Protein AF-A0A8H6UTD9-F1 (afdb_monomer)

Sequence (181 aa):
MLGGLFQNGSVTRANFIDMLNIVLVIGSRQPRIKARTGQTISRTTQPLAHGDYDIYAPDGDSIKLSDEPFVLRLPPYRVRGRESDFDMGVRARDGKCVFTGLVNKLAEVDYWVGFEAAHIFPLEKESYWIEHGFSEFITNADSGNAPIQSIQNGFLLEAGSHQLFDDYAISVNPDASGFYT

Solvent-accessible surface area (backbone atoms only — not comparable to full-atom values): 11388 Å² total; per-residue (Å²): 134,95,78,87,84,90,75,89,68,78,49,19,32,35,55,53,52,52,56,46,59,67,48,40,43,43,78,96,54,78,68,48,36,30,35,76,91,70,50,74,63,62,83,38,85,52,62,50,75,91,79,60,71,51,78,39,59,53,95,94,47,58,80,40,71,52,82,75,82,74,83,82,62,71,81,79,83,73,68,84,89,68,87,47,73,38,44,55,45,19,45,73,71,52,52,24,16,73,87,80,62,52,64,49,87,43,52,91,74,74,50,52,87,63,53,38,67,40,59,74,57,58,75,95,41,49,70,59,40,60,76,69,49,54,26,63,79,41,84,90,32,99,77,51,65,36,57,74,68,34,44,86,35,36,44,26,23,37,50,69,57,41,53,35,40,61,70,65,76,44,86,83,69,88,82,61,91,71,84,81,126

Organism: NCBI:txid1194566

Structure (mmCIF, N/CA/C/O backbone):
data_AF-A0A8H6UTD9-F1
#
_entry.id   AF-A0A8H6UTD9-F1
#
loop_
_atom_site.group_PDB
_atom_site.id
_atom_site.type_symbol
_atom_site.label_atom_id
_atom_site.label_alt_id
_atom_site.label_comp_id
_atom_site.label_asym_id
_atom_site.label_entity_id
_atom_site.label_seq_id
_atom_site.pdbx_PDB_ins_code
_atom_site.Cartn_x
_atom_site.Cartn_y
_atom_site.Cartn_z
_atom_site.occupancy
_atom_site.B_iso_or_equiv
_atom_site.auth_seq_id
_atom_site.auth_comp_id
_atom_site.auth_asym_id
_atom_site.auth_atom_id
_atom_site.pdbx_PDB_model_num
ATOM 1 N N . MET A 1 1 ? -22.517 -2.062 9.832 1.00 68.50 1 MET A N 1
ATOM 2 C CA . MET A 1 1 ? -21.167 -2.653 9.706 1.00 68.50 1 MET A CA 1
ATOM 3 C C . MET A 1 1 ? -20.314 -1.656 8.938 1.00 68.50 1 MET A C 1
ATOM 5 O O . MET A 1 1 ? -20.812 -1.165 7.936 1.00 68.50 1 MET A O 1
ATOM 9 N N . LEU A 1 2 ? -19.123 -1.303 9.440 1.00 82.50 2 LEU A N 1
ATOM 10 C CA . LEU A 1 2 ? -18.236 -0.296 8.82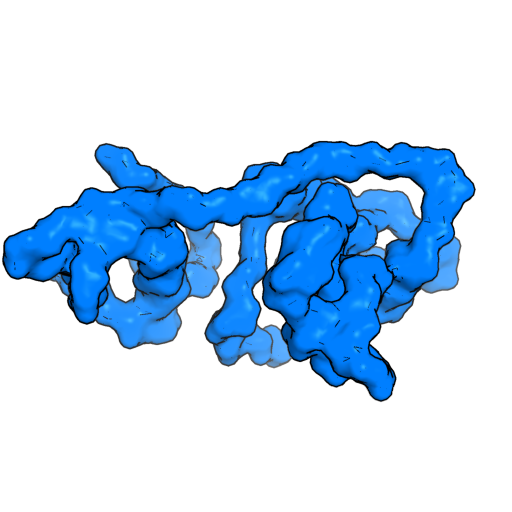6 1.00 82.50 2 LEU A CA 1
ATOM 11 C C . LEU A 1 2 ? -17.384 -0.884 7.688 1.00 82.50 2 LEU A C 1
ATOM 13 O O . LEU A 1 2 ? -17.149 -0.216 6.692 1.00 82.50 2 LEU A O 1
ATOM 17 N N . GLY A 1 3 ? -16.950 -2.138 7.829 1.00 86.56 3 GLY A N 1
ATOM 18 C CA . GLY A 1 3 ? -16.109 -2.825 6.853 1.00 86.56 3 GLY A CA 1
ATOM 19 C C . GLY A 1 3 ? -15.569 -4.141 7.407 1.00 86.56 3 GLY A C 1
ATOM 20 O O . GLY A 1 3 ? -15.991 -4.586 8.478 1.00 86.56 3 GLY A O 1
ATOM 21 N N . GLY A 1 4 ? -14.640 -4.749 6.674 1.00 87.44 4 GLY A N 1
ATOM 22 C CA . GLY A 1 4 ? -13.940 -5.970 7.061 1.00 87.44 4 GLY A CA 1
ATOM 23 C C . GLY A 1 4 ? -12.537 -6.012 6.459 1.00 87.44 4 GLY A C 1
ATOM 24 O O . GLY A 1 4 ? -12.269 -5.374 5.446 1.00 87.44 4 GLY A O 1
ATOM 25 N N . LEU A 1 5 ? -11.652 -6.765 7.104 1.00 87.19 5 LEU A N 1
ATOM 26 C CA . LEU A 1 5 ? -10.260 -6.972 6.714 1.00 87.19 5 LEU A CA 1
ATOM 27 C C . LEU A 1 5 ? -10.009 -8.479 6.696 1.00 87.19 5 LEU A C 1
ATOM 29 O O . LEU A 1 5 ? -10.323 -9.168 7.668 1.00 87.19 5 LEU A O 1
ATOM 33 N N . PHE A 1 6 ? -9.403 -8.976 5.623 1.00 85.50 6 PHE A N 1
ATOM 34 C CA . PHE A 1 6 ? -8.809 -10.307 5.609 1.00 85.50 6 PHE A CA 1
ATOM 35 C C . PHE A 1 6 ? -7.331 -10.204 5.985 1.00 85.50 6 PHE A C 1
ATOM 37 O O . PHE A 1 6 ? -6.605 -9.375 5.445 1.00 85.50 6 PHE A O 1
ATOM 44 N N . GLN A 1 7 ? -6.873 -11.058 6.895 1.00 84.31 7 GLN A N 1
ATOM 45 C CA . GLN A 1 7 ? -5.462 -11.146 7.255 1.00 84.31 7 GLN A CA 1
ATOM 46 C C . GLN A 1 7 ? -5.034 -12.599 7.445 1.00 84.31 7 GLN A C 1
ATOM 48 O O . GLN A 1 7 ? -5.841 -13.453 7.806 1.00 84.31 7 GLN A O 1
ATOM 53 N N . ASN A 1 8 ? -3.741 -12.853 7.247 1.00 83.50 8 ASN A N 1
ATOM 54 C CA . ASN A 1 8 ? -3.113 -14.151 7.489 1.00 83.50 8 ASN A CA 1
ATOM 55 C C . ASN A 1 8 ? -2.147 -14.088 8.690 1.00 83.50 8 ASN A C 1
ATOM 57 O O . ASN A 1 8 ? -1.021 -14.572 8.623 1.00 83.50 8 ASN A O 1
ATOM 61 N N . GLY A 1 9 ? -2.556 -13.405 9.766 1.00 82.38 9 GLY A N 1
ATOM 62 C CA . GLY A 1 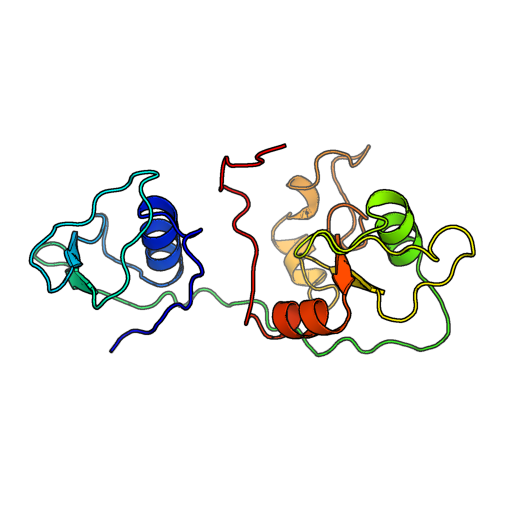9 ? -1.795 -13.283 11.016 1.00 82.38 9 GLY A CA 1
ATOM 63 C C . GLY A 1 9 ? -0.732 -12.179 11.053 1.00 82.38 9 GLY A C 1
ATOM 64 O O . GLY A 1 9 ? -0.115 -11.972 12.095 1.00 82.38 9 GLY A O 1
ATOM 65 N N . SER A 1 10 ? -0.516 -11.459 9.949 1.00 83.50 10 SER A N 1
ATOM 66 C CA . SER A 1 10 ? 0.492 -10.393 9.851 1.00 83.50 10 SER A CA 1
ATOM 67 C C . SER A 1 10 ? 0.016 -9.032 10.363 1.00 83.50 10 SER A C 1
ATOM 69 O O . SER A 1 10 ? 0.839 -8.157 10.625 1.00 83.50 10 SER A O 1
ATOM 71 N N . VAL A 1 11 ? -1.296 -8.827 10.516 1.00 89.44 11 VAL A N 1
ATOM 72 C CA . VAL A 1 11 ? -1.832 -7.533 10.952 1.00 89.44 11 VAL A CA 1
ATOM 73 C C . VAL A 1 11 ? -1.748 -7.436 12.466 1.00 89.44 11 VAL A C 1
ATOM 75 O O . VAL A 1 11 ? -2.399 -8.183 13.199 1.00 89.44 11 VAL A O 1
ATOM 78 N N . THR A 1 12 ? -0.965 -6.476 12.949 1.00 92.25 12 THR A N 1
ATOM 79 C CA . THR A 1 12 ? -0.894 -6.165 14.377 1.00 92.25 12 THR A CA 1
ATOM 80 C C . THR A 1 12 ? -2.037 -5.249 14.805 1.00 92.25 12 THR A C 1
ATOM 82 O O . THR A 1 12 ? -2.673 -4.569 13.996 1.00 92.25 12 THR A O 1
ATOM 85 N N . ARG A 1 13 ? -2.281 -5.165 16.114 1.00 92.88 13 ARG A N 1
ATOM 86 C CA . ARG A 1 13 ? -3.231 -4.194 16.680 1.00 92.88 13 ARG A CA 1
ATOM 87 C C . ARG A 1 13 ? -2.859 -2.749 16.352 1.00 92.88 13 ARG A C 1
ATOM 89 O O . ARG A 1 13 ? -3.754 -1.931 16.178 1.00 92.88 13 ARG A O 1
ATOM 96 N N . ALA A 1 14 ? -1.565 -2.433 16.271 1.00 91.06 14 ALA A N 1
ATOM 97 C CA . ALA A 1 14 ? -1.103 -1.120 15.835 1.00 91.06 14 ALA A CA 1
ATOM 98 C C . ALA A 1 14 ? -1.500 -0.845 14.378 1.00 91.06 14 ALA A C 1
ATOM 100 O O . ALA A 1 14 ? -2.153 0.164 14.130 1.00 91.06 14 ALA A O 1
ATOM 101 N N . ASN A 1 15 ? -1.232 -1.783 13.459 1.00 90.50 15 ASN A N 1
ATOM 102 C CA . ASN A 1 15 ? -1.630 -1.630 12.055 1.00 90.50 15 ASN A CA 1
ATOM 103 C C . ASN A 1 15 ? -3.143 -1.451 11.906 1.00 90.50 15 ASN A C 1
ATOM 105 O O . ASN A 1 15 ? -3.585 -0.622 11.122 1.00 90.50 15 ASN A O 1
ATOM 109 N N . PHE A 1 16 ? -3.940 -2.201 12.671 1.00 91.00 16 PHE A N 1
ATOM 110 C CA . PHE A 1 16 ? -5.394 -2.069 12.640 1.00 91.00 16 PHE A CA 1
ATOM 111 C C . PHE A 1 16 ? -5.868 -0.678 13.075 1.00 91.00 16 PHE A C 1
ATOM 113 O O . PHE A 1 16 ? -6.753 -0.106 12.447 1.00 91.00 16 PHE A O 1
ATOM 120 N N . ILE A 1 17 ? -5.256 -0.109 14.117 1.00 90.44 17 ILE A N 1
ATOM 121 C CA . ILE A 1 17 ? -5.547 1.264 14.552 1.00 90.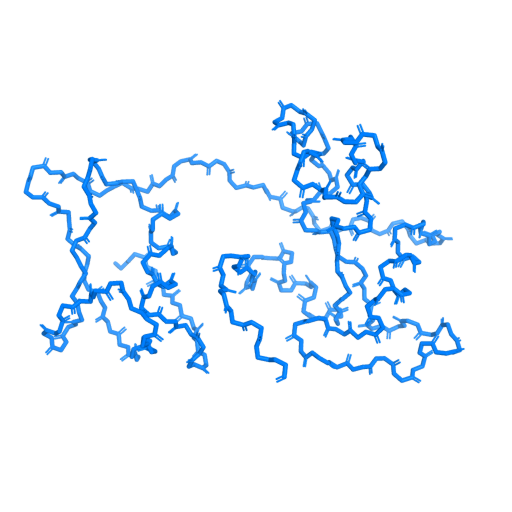44 17 ILE A CA 1
ATOM 122 C C . ILE A 1 17 ? -5.148 2.273 13.471 1.00 90.44 17 ILE A C 1
ATOM 124 O O . ILE A 1 17 ? -5.909 3.200 13.213 1.00 90.44 17 ILE A O 1
ATOM 128 N N . ASP A 1 18 ? -4.001 2.085 12.817 1.00 88.81 18 ASP A N 1
ATOM 129 C CA . ASP A 1 18 ? -3.555 2.965 11.730 1.00 88.81 18 ASP A CA 1
ATOM 130 C C . ASP A 1 18 ? -4.523 2.941 10.546 1.00 88.81 18 ASP A C 1
ATOM 132 O O . ASP A 1 18 ? -4.942 3.996 10.079 1.00 88.81 18 ASP A O 1
ATOM 136 N N . MET A 1 19 ? -4.972 1.752 10.130 1.00 88.62 19 MET A N 1
ATOM 137 C CA . MET A 1 19 ? -5.995 1.602 9.088 1.00 88.62 19 MET A CA 1
ATOM 138 C C . MET A 1 19 ? -7.287 2.346 9.449 1.00 88.62 19 MET A C 1
ATOM 140 O O . MET A 1 19 ? -7.873 3.017 8.603 1.00 88.62 19 MET A O 1
ATOM 144 N N . LEU A 1 20 ? -7.730 2.259 10.707 1.00 89.62 20 LEU A N 1
ATOM 145 C CA . LEU A 1 20 ? -8.914 2.986 11.161 1.00 89.62 20 LEU A CA 1
ATOM 146 C C . LEU A 1 20 ? -8.700 4.499 11.163 1.00 89.62 20 LEU A C 1
ATOM 148 O O . LEU A 1 20 ? -9.629 5.211 10.810 1.00 89.62 20 LEU A O 1
ATOM 152 N N . ASN A 1 21 ? -7.512 4.992 11.512 1.00 87.06 21 ASN A N 1
ATOM 153 C CA . ASN A 1 21 ? -7.216 6.428 11.509 1.00 87.06 21 ASN A CA 1
ATOM 154 C C . ASN A 1 21 ? -7.124 7.024 10.095 1.00 87.06 21 ASN A C 1
ATOM 156 O O . ASN A 1 21 ? -7.329 8.221 9.944 1.00 87.06 21 ASN A O 1
ATOM 160 N N . ILE A 1 22 ? -6.846 6.208 9.073 1.00 85.31 22 ILE A N 1
ATOM 161 C CA . ILE A 1 22 ? -6.926 6.629 7.665 1.00 85.31 22 ILE A CA 1
ATOM 162 C C . ILE A 1 22 ? -8.393 6.805 7.244 1.00 85.31 22 ILE A C 1
ATOM 164 O O . ILE A 1 22 ? -8.751 7.758 6.560 1.00 85.31 22 ILE A O 1
ATOM 168 N N . VAL A 1 23 ? -9.264 5.876 7.651 1.00 86.50 23 VAL A N 1
ATOM 169 C CA . VAL A 1 23 ? -10.662 5.831 7.187 1.00 86.50 23 VAL A CA 1
ATOM 170 C C . VAL A 1 23 ? -11.596 6.688 8.046 1.00 86.50 23 VAL A C 1
ATOM 172 O O . VAL A 1 23 ? -12.614 7.172 7.550 1.00 86.50 23 VAL A O 1
ATOM 175 N N . LEU A 1 24 ? -11.295 6.858 9.334 1.00 88.81 24 LEU A N 1
ATOM 176 C CA . LEU A 1 24 ? -12.166 7.503 10.313 1.00 88.81 24 LEU A CA 1
ATOM 177 C C . LEU A 1 24 ? -11.611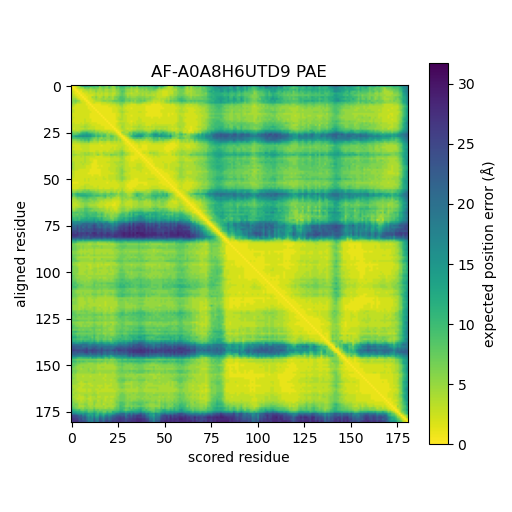 8.848 10.773 1.00 88.81 24 LEU A C 1
ATOM 179 O O . LEU A 1 24 ? -10.511 8.938 11.309 1.00 88.81 24 LEU A O 1
ATOM 183 N N . VAL A 1 25 ? -12.459 9.869 10.701 1.00 85.69 25 VAL A N 1
ATOM 184 C CA . VAL A 1 25 ? -12.227 11.183 11.299 1.00 85.69 25 VAL A CA 1
ATOM 185 C C . VAL A 1 25 ? -13.012 11.255 12.606 1.00 85.69 25 VAL A C 1
ATOM 187 O O . VAL A 1 25 ? -14.248 11.251 12.609 1.00 85.69 25 VAL A O 1
ATOM 190 N N . ILE A 1 26 ? -12.295 11.292 13.732 1.00 80.94 26 ILE A N 1
ATOM 191 C CA . ILE A 1 26 ? -12.874 11.288 15.083 1.00 80.94 26 ILE A CA 1
ATOM 192 C C . ILE A 1 26 ? -12.255 12.421 15.897 1.00 80.94 26 ILE A C 1
ATOM 194 O O . ILE A 1 26 ? -11.178 12.261 16.464 1.00 80.94 26 ILE A O 1
ATOM 198 N N . GLY A 1 27 ? -12.965 13.550 15.971 1.00 73.69 27 GLY A N 1
ATOM 199 C CA . GLY A 1 27 ? -12.668 14.663 16.880 1.00 73.69 27 GLY A CA 1
ATOM 200 C C . GLY A 1 27 ? -11.176 14.992 17.038 1.00 73.69 27 GLY A C 1
ATOM 201 O O . GLY A 1 27 ? -10.417 15.009 16.076 1.00 73.69 27 GLY A O 1
ATOM 202 N N . SER A 1 28 ? -10.759 15.270 18.275 1.00 67.62 28 SER A N 1
ATOM 203 C CA . SER A 1 28 ? -9.351 15.521 18.642 1.00 67.62 28 SER A CA 1
ATOM 204 C C . SER A 1 28 ? -8.702 14.357 19.402 1.00 67.62 28 SER A C 1
ATOM 206 O O . SER A 1 28 ? -7.599 14.485 19.935 1.00 67.62 28 SER A O 1
ATOM 208 N N . ARG A 1 29 ? -9.395 13.219 19.514 1.00 72.94 29 ARG A N 1
ATOM 209 C CA . ARG A 1 29 ? -9.050 12.112 20.413 1.00 72.94 29 ARG A CA 1
ATOM 210 C C . ARG A 1 29 ? -9.167 10.776 19.683 1.00 72.94 29 ARG A C 1
ATOM 212 O O . ARG A 1 29 ? -10.059 10.586 18.866 1.00 72.94 29 ARG A O 1
ATOM 219 N N . GLN A 1 30 ? -8.295 9.824 20.022 1.00 76.06 30 GLN A N 1
ATOM 220 C CA . GLN A 1 30 ? -8.314 8.501 19.391 1.00 76.06 30 GLN A CA 1
ATOM 221 C C . GLN A 1 30 ? -9.586 7.702 19.731 1.00 76.06 30 GLN A C 1
ATOM 223 O O . GLN A 1 30 ? -10.082 7.793 20.863 1.00 76.06 30 GLN A O 1
ATOM 228 N N . PRO A 1 31 ? -10.089 6.872 18.794 1.00 84.75 31 PRO A N 1
ATOM 229 C CA . PRO A 1 31 ? -11.194 5.963 19.069 1.00 84.75 31 PRO A CA 1
ATOM 230 C C . PRO A 1 31 ? -10.853 4.958 20.165 1.00 84.75 31 PRO A C 1
ATOM 232 O O . PRO A 1 31 ? -9.726 4.472 20.280 1.00 84.75 31 PRO A O 1
ATOM 235 N N . ARG A 1 32 ? -11.877 4.545 20.914 1.00 89.94 32 ARG A N 1
ATOM 236 C CA . ARG A 1 32 ? -11.805 3.338 21.742 1.00 89.94 32 ARG A CA 1
ATOM 237 C C . ARG A 1 32 ? -12.266 2.149 20.915 1.00 89.94 32 ARG A C 1
ATOM 239 O O . ARG A 1 32 ? -13.374 2.155 20.389 1.00 89.94 32 ARG A O 1
ATOM 246 N N . ILE A 1 33 ? -11.441 1.111 20.846 1.00 93.50 33 ILE A N 1
ATOM 247 C CA . ILE A 1 33 ? -11.736 -0.104 20.082 1.00 93.50 33 ILE A CA 1
ATOM 248 C C . ILE A 1 33 ? -11.890 -1.269 21.051 1.00 93.50 33 ILE A C 1
ATOM 250 O O . ILE A 1 33 ? -11.052 -1.470 21.937 1.00 93.50 33 ILE A O 1
ATOM 254 N N . LYS A 1 34 ? -12.955 -2.053 20.885 1.00 95.31 34 LYS A N 1
ATOM 255 C CA . LYS A 1 34 ? -13.242 -3.208 21.734 1.00 95.31 34 LYS A CA 1
ATOM 256 C C . LYS A 1 34 ? -13.607 -4.414 20.879 1.00 95.31 34 LYS A C 1
ATOM 258 O O . LYS A 1 34 ? -14.509 -4.341 20.054 1.00 95.31 34 LYS A O 1
ATOM 263 N N . ALA A 1 35 ? -12.925 -5.532 21.091 1.00 95.19 35 ALA A N 1
ATOM 264 C CA . ALA A 1 35 ? -13.362 -6.813 20.556 1.00 95.19 35 ALA A CA 1
ATOM 265 C C . ALA A 1 35 ? -14.695 -7.205 21.209 1.00 95.19 35 ALA A C 1
ATOM 267 O O . ALA A 1 35 ? -14.874 -7.003 22.415 1.00 95.19 35 ALA A O 1
ATOM 268 N N . ARG A 1 36 ? -15.604 -7.844 20.466 1.00 94.62 36 ARG A N 1
ATOM 269 C CA . ARG A 1 36 ? -16.879 -8.338 21.029 1.00 94.62 36 ARG A CA 1
ATOM 270 C C . ARG A 1 36 ? -16.711 -9.392 22.121 1.00 94.62 36 ARG A C 1
ATOM 272 O O . ARG A 1 36 ? -17.613 -9.600 22.922 1.00 94.62 36 ARG A O 1
ATOM 279 N N . THR A 1 37 ? -15.526 -9.990 22.217 1.00 93.31 37 THR A N 1
ATOM 280 C CA . THR A 1 37 ? -15.113 -10.852 23.334 1.00 93.31 37 THR A CA 1
ATOM 281 C C . THR A 1 37 ? -14.909 -10.094 24.651 1.00 93.31 37 THR A C 1
ATOM 283 O O . THR A 1 37 ? -14.724 -10.712 25.694 1.00 93.31 37 THR A O 1
ATOM 286 N N . GLY A 1 38 ? -14.927 -8.758 24.626 1.00 92.25 38 GLY A N 1
ATOM 287 C CA . GLY A 1 38 ? -14.774 -7.893 25.794 1.00 92.25 38 GLY A CA 1
ATOM 288 C C . GLY A 1 38 ? -13.415 -7.197 25.893 1.00 92.25 38 GLY A C 1
ATOM 289 O O . GLY A 1 38 ? -13.282 -6.254 26.673 1.00 92.25 38 GLY A O 1
ATOM 290 N N . GLN A 1 39 ? -12.420 -7.615 25.106 1.00 94.31 39 GLN A N 1
ATOM 291 C CA . GLN A 1 39 ? -11.060 -7.078 25.168 1.00 94.31 39 GLN A CA 1
ATOM 292 C C . GLN A 1 39 ? -10.964 -5.677 24.549 1.00 94.31 39 GLN A C 1
ATOM 294 O O . GLN A 1 39 ? -11.289 -5.483 23.381 1.00 94.31 39 GLN A O 1
ATOM 299 N N . THR A 1 40 ? -10.442 -4.711 25.306 1.00 94.31 40 THR A N 1
ATOM 300 C CA . THR A 1 40 ? -10.039 -3.408 24.757 1.00 94.31 40 THR A CA 1
ATOM 301 C C . THR A 1 40 ? -8.761 -3.564 23.938 1.00 94.31 40 THR A C 1
ATOM 303 O O . THR A 1 40 ? -7.801 -4.193 24.387 1.00 94.31 40 THR A O 1
ATOM 306 N N . ILE A 1 41 ? -8.746 -2.984 22.742 1.00 94.81 41 ILE A N 1
ATOM 307 C CA . ILE A 1 41 ? -7.607 -3.030 21.829 1.00 94.81 41 ILE A CA 1
ATOM 308 C C . ILE A 1 41 ? -6.763 -1.775 22.014 1.00 94.81 41 ILE A C 1
ATOM 310 O O . ILE A 1 41 ? -7.228 -0.660 21.795 1.00 94.81 41 ILE A O 1
ATOM 314 N N . SER A 1 42 ? -5.509 -1.987 22.406 1.00 93.31 42 SER A N 1
ATOM 315 C CA . SER A 1 42 ? -4.491 -0.944 22.530 1.00 93.31 42 SER A CA 1
ATOM 316 C C . SER A 1 42 ? -3.432 -1.099 21.441 1.00 93.31 42 SER A C 1
ATOM 318 O O . SER A 1 42 ? -3.166 -2.211 20.967 1.00 93.31 42 SER A O 1
ATOM 320 N N . ARG A 1 43 ? -2.784 0.014 21.084 1.00 92.12 43 ARG A N 1
ATOM 321 C CA . ARG A 1 43 ? -1.695 0.060 20.101 1.00 92.12 43 ARG A CA 1
ATOM 322 C C . ARG A 1 43 ? -0.505 -0.778 20.572 1.00 92.12 43 ARG A C 1
ATOM 324 O O . ARG A 1 43 ? 0.200 -0.398 21.498 1.00 92.12 43 ARG A O 1
ATOM 331 N N . THR A 1 44 ? -0.312 -1.938 19.951 1.00 92.19 44 THR A N 1
ATOM 332 C CA . THR A 1 44 ? 0.753 -2.902 20.267 1.00 92.19 44 THR A CA 1
ATOM 333 C C . THR A 1 44 ? 1.137 -3.680 19.008 1.00 92.19 44 THR A C 1
ATOM 335 O O . THR A 1 44 ? 0.351 -3.755 18.064 1.00 92.19 44 THR A O 1
ATOM 338 N N . THR A 1 45 ? 2.311 -4.311 19.013 1.00 90.81 45 THR A N 1
ATOM 339 C CA . THR A 1 45 ? 2.779 -5.204 17.936 1.00 90.81 45 THR A CA 1
ATOM 340 C C . THR A 1 45 ? 2.186 -6.614 18.015 1.00 90.81 45 THR A C 1
ATOM 342 O O . THR A 1 45 ? 2.531 -7.477 17.216 1.00 90.81 45 THR A O 1
ATOM 345 N N . GLN A 1 46 ? 1.287 -6.878 18.971 1.00 92.12 46 GLN A N 1
ATOM 346 C CA . GLN A 1 46 ? 0.611 -8.169 19.059 1.00 92.12 46 GLN A CA 1
ATOM 347 C C . GLN A 1 46 ? -0.294 -8.376 17.836 1.00 92.12 46 GLN A C 1
ATOM 349 O O . GLN A 1 46 ? -0.969 -7.419 17.430 1.00 92.12 46 GLN A O 1
ATOM 354 N N . PRO A 1 47 ? -0.369 -9.604 17.292 1.00 92.75 47 PRO A N 1
ATOM 355 C CA . PRO A 1 47 ? -1.314 -9.931 16.235 1.00 92.75 47 PRO A CA 1
ATOM 356 C C . PRO A 1 47 ? -2.747 -9.563 16.628 1.00 92.75 47 PRO A C 1
ATOM 358 O O . PRO A 1 47 ? -3.179 -9.754 17.774 1.00 92.75 47 PRO A O 1
ATOM 361 N N . LEU A 1 48 ? -3.493 -9.014 15.677 1.00 93.88 48 LEU A N 1
ATOM 362 C CA . LEU A 1 48 ? -4.920 -8.795 15.828 1.00 93.88 48 LEU A CA 1
ATOM 363 C C . LEU A 1 48 ? -5.624 -10.153 15.706 1.00 93.88 48 LEU A C 1
ATOM 365 O O . LEU A 1 48 ? -5.428 -10.875 14.732 1.00 93.88 48 LEU A O 1
ATOM 369 N N . ALA A 1 49 ? -6.434 -10.508 16.701 1.00 93.56 49 ALA A N 1
ATOM 370 C CA . ALA A 1 49 ? -7.221 -11.735 16.648 1.00 93.56 49 ALA A CA 1
ATOM 371 C C . ALA A 1 49 ? -8.300 -11.654 15.553 1.00 93.56 49 ALA A C 1
ATOM 373 O O . ALA A 1 49 ? -8.696 -10.579 15.114 1.00 93.56 49 ALA A O 1
ATOM 374 N N . HIS A 1 50 ? -8.800 -12.800 15.105 1.00 93.62 50 HIS A N 1
ATOM 375 C CA . HIS A 1 50 ? -9.953 -12.813 14.209 1.00 93.62 50 HIS A CA 1
ATOM 376 C C . HIS A 1 50 ? -11.224 -12.562 15.026 1.00 93.62 50 HIS A C 1
ATOM 378 O O . HIS A 1 50 ? -11.376 -13.108 16.122 1.00 93.62 50 HIS A O 1
ATOM 384 N N . GLY A 1 51 ? -12.144 -11.762 14.491 1.00 93.94 51 GLY A N 1
ATOM 385 C CA . GLY A 1 51 ? -13.441 -11.522 15.111 1.00 93.94 51 GLY A CA 1
ATOM 386 C C . GLY A 1 51 ? -14.001 -10.140 14.816 1.00 93.94 51 GLY A C 1
ATOM 387 O O . GLY A 1 51 ? -13.493 -9.403 13.973 1.00 93.94 51 GLY A O 1
ATOM 388 N N . ASP A 1 52 ? -15.056 -9.808 15.549 1.00 95.62 52 ASP A N 1
ATOM 389 C CA . ASP A 1 52 ? -15.747 -8.534 15.431 1.00 95.62 52 ASP A CA 1
ATOM 390 C C . ASP A 1 52 ? -15.214 -7.509 16.433 1.00 95.62 52 ASP A C 1
ATOM 392 O O . ASP A 1 52 ? -14.987 -7.810 17.614 1.00 95.62 52 ASP A O 1
ATOM 396 N N . TYR A 1 53 ? -15.103 -6.271 15.962 1.00 95.12 53 TYR A N 1
ATOM 397 C CA . TYR A 1 53 ? -14.627 -5.132 16.730 1.00 95.12 53 TYR A CA 1
ATOM 398 C C . TYR A 1 53 ? -15.639 -3.994 16.652 1.00 95.12 53 TYR A C 1
ATOM 400 O O . TYR A 1 53 ? -16.065 -3.608 15.564 1.00 95.12 53 TYR A O 1
ATOM 408 N N . ASP A 1 54 ? -15.994 -3.443 17.807 1.00 94.69 54 ASP A N 1
ATOM 409 C CA . ASP A 1 54 ? -16.836 -2.260 17.915 1.00 94.69 54 ASP A CA 1
ATOM 410 C C . ASP A 1 54 ? -15.948 -1.032 18.193 1.00 94.69 54 ASP A C 1
ATOM 412 O O . ASP A 1 54 ? -15.006 -1.080 18.998 1.00 94.69 54 ASP A O 1
ATOM 416 N N . ILE A 1 55 ? -16.238 0.064 17.490 1.00 92.19 55 ILE A N 1
ATOM 417 C CA . ILE A 1 55 ? -15.474 1.316 17.523 1.00 92.19 55 ILE A CA 1
ATOM 418 C C . ILE A 1 55 ? -16.346 2.381 18.174 1.00 92.19 55 ILE A C 1
ATOM 420 O O . ILE A 1 55 ? -17.480 2.609 17.754 1.00 92.19 55 ILE A O 1
ATOM 424 N N . TYR A 1 56 ? -15.803 3.040 19.189 1.00 90.00 56 TYR A N 1
ATOM 425 C CA . TYR A 1 56 ? -16.497 4.059 19.960 1.00 90.00 56 TYR A CA 1
ATOM 426 C C . TYR A 1 56 ? -15.768 5.390 19.826 1.00 90.00 56 TYR A C 1
ATOM 428 O O . TYR A 1 56 ? -14.563 5.478 20.093 1.00 90.00 56 TYR A O 1
ATOM 436 N N . ALA A 1 57 ? -16.516 6.429 19.454 1.00 87.44 57 ALA A N 1
ATOM 437 C CA . ALA A 1 57 ? -16.053 7.795 19.622 1.00 87.44 57 ALA A CA 1
ATOM 438 C C . ALA A 1 57 ? -15.983 8.135 21.123 1.00 87.44 57 ALA A C 1
ATOM 440 O O . ALA A 1 57 ? -16.788 7.625 21.911 1.00 87.44 57 ALA A O 1
ATOM 441 N N . PRO A 1 58 ? -15.029 8.980 21.534 1.00 84.06 58 PRO A N 1
ATOM 442 C CA . PRO A 1 58 ? -15.052 9.628 22.840 1.00 84.06 58 PRO A CA 1
ATOM 443 C C . PRO A 1 58 ? -16.373 10.372 23.086 1.00 84.06 58 PRO A C 1
ATOM 445 O O . PRO A 1 58 ? -17.031 10.813 22.146 1.00 84.06 58 PRO A O 1
ATOM 448 N N . ASP A 1 59 ? -16.749 10.537 24.356 1.00 81.69 59 ASP A N 1
ATOM 449 C CA . ASP A 1 59 ? -18.000 11.206 24.724 1.00 81.69 59 ASP A CA 1
ATOM 450 C C . ASP A 1 59 ? -18.085 12.615 24.113 1.00 81.69 59 ASP A C 1
ATOM 452 O O . ASP A 1 59 ? -17.210 13.454 24.338 1.00 81.69 59 ASP A O 1
ATOM 456 N N . GLY A 1 60 ? -19.156 12.863 23.353 1.00 79.62 60 GLY A N 1
ATOM 457 C CA . GLY A 1 60 ? -19.407 14.131 22.659 1.00 79.62 60 GLY A CA 1
ATOM 458 C C . GLY A 1 60 ? -18.856 14.215 21.231 1.00 79.62 60 GLY A C 1
ATOM 459 O O . GLY A 1 60 ? -19.255 15.121 20.501 1.00 79.62 60 GLY A O 1
ATOM 460 N N . ASP A 1 61 ? -18.016 13.268 20.804 1.00 85.12 61 ASP A N 1
ATOM 461 C CA . ASP A 1 61 ? -17.506 13.201 19.434 1.00 85.12 61 ASP A CA 1
ATOM 462 C C . ASP A 1 61 ? -18.410 12.345 18.530 1.00 85.12 61 ASP A C 1
ATOM 464 O O . ASP A 1 61 ? -19.169 11.481 18.975 1.00 85.12 61 ASP A O 1
ATOM 468 N N . SER A 1 62 ? -18.309 12.573 17.219 1.00 85.38 62 SER A N 1
ATOM 469 C CA . SER A 1 62 ? -18.964 11.750 16.196 1.00 85.38 62 SER A CA 1
ATOM 470 C C . SER A 1 62 ? -17.915 11.047 15.343 1.00 85.38 62 SER A C 1
A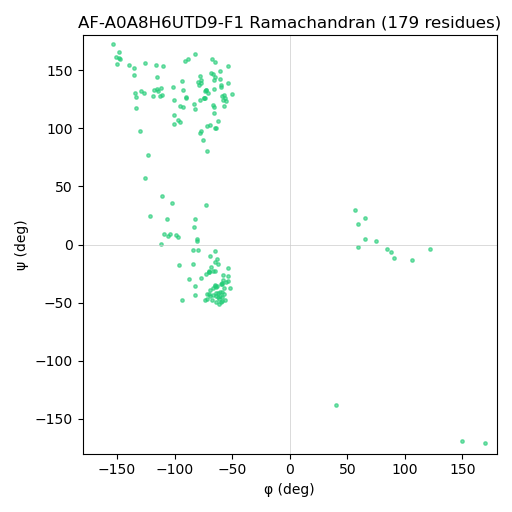TOM 472 O O . SER A 1 62 ? -16.865 11.620 15.059 1.00 85.38 62 SER A O 1
ATOM 474 N N . ILE A 1 63 ? -18.204 9.809 14.933 1.00 86.75 63 ILE A N 1
ATOM 475 C CA . ILE A 1 63 ? -17.388 9.098 13.946 1.00 86.75 63 ILE A CA 1
ATOM 476 C C . ILE A 1 63 ? -17.843 9.545 12.562 1.00 86.75 63 ILE A C 1
ATOM 478 O O . ILE A 1 63 ? -19.011 9.366 12.209 1.00 86.75 63 ILE A O 1
ATOM 482 N N . LYS A 1 64 ? -16.922 10.101 11.780 1.00 88.38 64 LYS A N 1
ATOM 483 C CA . LYS A 1 64 ? -17.123 10.402 10.362 1.00 88.38 64 LYS A CA 1
ATOM 484 C C . LYS A 1 64 ? -16.157 9.576 9.525 1.00 88.38 64 LYS A C 1
ATOM 486 O O . LYS A 1 64 ? -15.104 9.175 10.013 1.00 88.38 64 LYS A O 1
ATOM 491 N N . LEU A 1 65 ? -16.530 9.313 8.279 1.00 87.75 65 LEU A N 1
ATOM 492 C CA . LEU A 1 65 ? -15.585 8.803 7.292 1.00 87.75 65 LEU A CA 1
ATOM 493 C C . LEU A 1 65 ? -14.728 9.963 6.787 1.00 87.75 65 LEU A C 1
ATOM 495 O O . LEU A 1 65 ? -15.237 11.080 6.674 1.00 87.75 65 LEU A O 1
ATOM 499 N N . SER A 1 66 ? -13.460 9.683 6.504 1.00 86.31 66 SER A N 1
ATOM 500 C CA . SER A 1 66 ? -12.594 10.606 5.778 1.00 86.31 66 SER A CA 1
ATOM 501 C C . SER A 1 66 ? -13.187 10.892 4.397 1.00 86.31 66 SER A C 1
ATOM 503 O O . SER A 1 66 ? -13.665 9.980 3.717 1.00 86.31 66 SER A O 1
ATOM 505 N N . ASP A 1 67 ? -13.191 12.165 4.013 1.00 84.75 67 ASP A N 1
ATOM 506 C CA . ASP A 1 67 ? -13.527 12.647 2.675 1.00 84.75 67 ASP A CA 1
ATOM 507 C C . ASP A 1 67 ? -12.273 12.926 1.833 1.00 84.75 67 ASP A C 1
ATOM 509 O O . ASP A 1 67 ? -12.386 13.448 0.721 1.00 84.75 67 ASP A O 1
ATOM 513 N N . GLU A 1 68 ? -11.090 12.544 2.334 1.00 81.31 68 GLU A N 1
ATOM 514 C CA . GLU A 1 68 ? -9.848 12.638 1.579 1.00 81.31 68 GLU A CA 1
ATOM 515 C C . GLU A 1 68 ? -9.979 11.864 0.259 1.00 81.31 68 GLU A C 1
ATOM 517 O O . GLU A 1 68 ? -10.341 10.678 0.250 1.00 81.31 68 GLU A O 1
ATOM 522 N N . PRO A 1 69 ? -9.708 12.518 -0.883 1.00 71.75 69 PRO A N 1
ATOM 523 C CA . PRO A 1 69 ? -9.821 11.865 -2.168 1.00 71.75 69 PRO A CA 1
ATOM 524 C C . PRO A 1 69 ? -8.748 10.784 -2.271 1.00 71.75 69 PRO A C 1
ATOM 526 O O . PRO A 1 69 ? -7.552 11.066 -2.245 1.00 71.75 69 PRO A O 1
ATOM 529 N N . PHE A 1 70 ? -9.168 9.536 -2.458 1.00 74.38 70 PHE A N 1
ATOM 530 C CA . PHE A 1 70 ? -8.233 8.504 -2.875 1.00 74.38 70 PHE A CA 1
ATOM 531 C C . PHE A 1 70 ? -7.951 8.654 -4.370 1.00 74.38 70 PHE A C 1
ATOM 533 O O . PHE A 1 70 ? -8.821 8.979 -5.188 1.00 74.38 70 PHE A O 1
ATOM 540 N N . VAL A 1 71 ? -6.702 8.421 -4.744 1.00 74.06 71 VAL A N 1
ATOM 541 C CA . VAL A 1 71 ? -6.256 8.602 -6.117 1.00 74.06 71 VAL A CA 1
ATOM 542 C C . VAL A 1 71 ? -6.709 7.402 -6.947 1.00 74.06 71 VAL A C 1
ATOM 544 O O . VAL A 1 71 ? -6.050 6.374 -6.955 1.00 74.06 71 VAL A O 1
ATOM 547 N N . LEU A 1 72 ? -7.840 7.485 -7.652 1.00 69.88 72 LEU A N 1
ATOM 548 C CA . LEU A 1 72 ? -8.292 6.363 -8.485 1.00 69.88 72 LEU A CA 1
ATOM 549 C C . LEU A 1 72 ? -7.226 6.005 -9.536 1.00 69.88 72 LEU A C 1
ATOM 551 O O . LEU A 1 72 ? -6.830 6.861 -10.335 1.00 69.88 72 LEU A O 1
ATOM 555 N N . ARG A 1 73 ? -6.800 4.739 -9.534 1.00 75.75 73 ARG A N 1
ATOM 556 C CA . ARG A 1 73 ? -5.963 4.158 -10.583 1.00 75.75 73 ARG A CA 1
ATOM 557 C C . ARG A 1 73 ? -6.848 3.841 -11.771 1.00 75.75 73 ARG A C 1
ATOM 559 O O . ARG A 1 73 ? -7.865 3.164 -11.638 1.00 75.75 73 ARG A O 1
ATOM 566 N N . LEU A 1 74 ? -6.490 4.378 -12.928 1.00 66.50 74 LEU A N 1
ATOM 567 C CA . LEU A 1 74 ? -7.060 3.881 -14.169 1.00 66.50 74 LEU A CA 1
ATOM 568 C C . LEU A 1 74 ? -6.302 2.599 -14.521 1.00 66.50 74 LEU A C 1
ATOM 570 O O . LEU A 1 74 ? -5.086 2.573 -14.329 1.00 66.50 74 LEU A O 1
ATOM 574 N N . PRO A 1 75 ? -6.979 1.548 -15.021 1.00 59.19 75 PRO A N 1
ATOM 575 C CA . PRO A 1 75 ? -6.290 0.362 -15.502 1.00 59.19 75 PRO A CA 1
ATOM 576 C C . PRO A 1 75 ? -5.189 0.806 -16.463 1.00 59.19 75 PRO A C 1
ATOM 578 O O . PRO A 1 75 ? -5.481 1.613 -17.358 1.00 59.19 75 PRO A O 1
ATOM 581 N N . PRO A 1 76 ? -3.944 0.337 -16.286 1.00 54.22 76 PRO A N 1
ATOM 582 C CA . PRO A 1 76 ? -2.827 0.878 -17.029 1.00 54.22 76 PRO A CA 1
ATOM 583 C C . PRO A 1 76 ? -3.106 0.733 -18.522 1.00 54.22 76 PRO A C 1
ATOM 585 O O . PRO A 1 76 ? -3.258 -0.377 -19.046 1.00 54.22 76 PRO A O 1
ATOM 588 N N . TYR A 1 77 ? -3.156 1.861 -19.234 1.00 48.84 77 TYR A N 1
ATOM 589 C CA . TYR A 1 77 ? -3.115 1.850 -20.689 1.00 48.84 77 TYR A CA 1
ATOM 590 C C . TYR A 1 77 ? -1.689 1.474 -21.096 1.00 48.84 77 TYR A C 1
ATOM 592 O O . TYR A 1 77 ? -0.852 2.327 -21.387 1.00 48.84 77 TYR A O 1
ATOM 600 N N . ARG A 1 78 ? -1.376 0.172 -21.071 1.00 52.94 78 ARG A N 1
ATOM 601 C CA . ARG A 1 78 ? -0.103 -0.341 -21.578 1.00 52.94 78 ARG A CA 1
ATOM 602 C C . ARG A 1 78 ? -0.062 -0.088 -23.082 1.00 52.94 78 ARG A C 1
ATOM 604 O O . ARG A 1 78 ? -0.629 -0.852 -23.868 1.00 52.94 78 ARG A O 1
ATOM 611 N N . VAL A 1 79 ? 0.638 0.965 -23.497 1.00 46.62 79 VAL A N 1
ATOM 612 C CA . VAL A 1 79 ? 1.061 1.113 -24.891 1.00 46.62 79 VAL A CA 1
ATOM 613 C C . VAL A 1 79 ? 2.025 -0.036 -25.170 1.00 46.62 79 VAL A C 1
ATOM 615 O O . VAL A 1 79 ? 3.180 -0.016 -24.753 1.00 46.62 79 VAL A O 1
ATOM 618 N N . ARG A 1 80 ? 1.538 -1.094 -25.826 1.00 45.62 80 ARG A N 1
ATOM 619 C CA . ARG A 1 80 ? 2.390 -2.222 -26.219 1.00 45.62 80 ARG A CA 1
ATOM 620 C C . ARG A 1 80 ? 3.517 -1.704 -27.115 1.00 45.62 80 ARG A C 1
ATOM 622 O O . ARG A 1 80 ? 3.240 -1.073 -28.131 1.00 45.62 80 ARG A O 1
ATOM 629 N N . GLY A 1 81 ? 4.764 -2.034 -26.776 1.00 49.50 81 GLY A N 1
ATOM 630 C CA . GLY A 1 81 ? 5.884 -1.985 -27.722 1.00 49.50 81 GLY A CA 1
ATOM 631 C C . GLY A 1 81 ? 7.079 -1.102 -27.361 1.00 49.50 81 GLY A C 1
ATOM 632 O O . GLY A 1 81 ? 8.061 -1.144 -28.097 1.00 49.50 81 GLY A O 1
ATOM 633 N N . ARG A 1 82 ? 7.055 -0.339 -26.261 1.00 53.91 82 ARG A N 1
ATOM 634 C CA . ARG A 1 82 ? 8.269 0.293 -25.716 1.00 53.91 82 ARG A CA 1
ATOM 635 C C . ARG A 1 82 ? 8.346 0.075 -24.217 1.00 53.91 82 ARG A C 1
ATOM 637 O O . ARG A 1 82 ? 7.466 0.513 -23.487 1.00 53.91 82 ARG A O 1
ATOM 644 N N . GLU A 1 83 ? 9.388 -0.629 -23.805 1.00 68.88 83 GLU A N 1
ATOM 645 C CA . GLU A 1 83 ? 9.787 -0.723 -22.409 1.00 68.88 83 GLU A CA 1
ATOM 646 C C . GLU A 1 83 ? 10.397 0.615 -21.982 1.00 68.88 83 GLU A C 1
ATOM 648 O O . GLU A 1 83 ? 11.168 1.211 -22.739 1.00 68.88 83 GLU A O 1
ATOM 653 N N . SER A 1 84 ? 9.984 1.130 -20.826 1.00 83.62 84 SER A N 1
ATOM 654 C CA . SER A 1 84 ? 10.482 2.400 -20.295 1.00 83.62 84 SER A CA 1
ATOM 655 C C . SER A 1 84 ? 11.742 2.199 -19.447 1.00 83.62 84 SER A C 1
ATOM 657 O O . SER A 1 84 ? 11.979 1.112 -18.920 1.00 83.62 84 SER A O 1
ATOM 659 N N . ASP A 1 85 ? 12.530 3.260 -19.252 1.00 88.94 85 ASP A N 1
ATOM 660 C CA . ASP A 1 85 ? 13.661 3.245 -18.308 1.00 88.94 85 ASP A CA 1
ATOM 661 C C . ASP A 1 85 ? 13.207 2.900 -16.880 1.00 88.94 85 ASP A C 1
ATOM 663 O O . ASP A 1 85 ? 13.936 2.254 -16.125 1.00 88.94 85 ASP A O 1
ATOM 667 N N . PHE A 1 86 ? 11.970 3.272 -16.530 1.00 89.75 86 PHE A N 1
ATOM 668 C CA . PHE A 1 86 ? 11.323 2.867 -15.287 1.00 89.75 86 PHE A CA 1
ATOM 669 C C . PHE A 1 86 ? 11.157 1.345 -15.207 1.00 89.75 86 PHE A C 1
ATOM 671 O O . PHE A 1 86 ? 11.582 0.743 -14.221 1.00 89.75 86 PHE A O 1
ATOM 678 N N . ASP A 1 87 ? 10.591 0.716 -16.244 1.00 90.94 87 ASP A N 1
ATOM 679 C CA . ASP A 1 87 ? 10.375 -0.735 -16.270 1.00 90.94 87 ASP A CA 1
ATOM 680 C C . ASP A 1 87 ? 11.704 -1.486 -16.128 1.00 90.94 87 ASP A C 1
ATOM 682 O O . ASP A 1 87 ? 11.834 -2.348 -15.255 1.00 90.94 87 ASP A O 1
ATOM 686 N N . MET A 1 88 ? 12.705 -1.113 -16.934 1.00 92.31 88 MET A N 1
ATOM 687 C CA . MET A 1 88 ? 14.039 -1.722 -16.900 1.00 92.31 88 MET A CA 1
ATOM 688 C C . MET A 1 88 ? 14.703 -1.537 -15.533 1.00 92.31 88 MET A C 1
ATOM 690 O O . MET A 1 88 ? 15.259 -2.481 -14.971 1.00 92.31 88 MET A O 1
ATOM 694 N N . GLY A 1 89 ? 14.620 -0.333 -14.967 1.00 93.31 89 GLY A N 1
ATOM 695 C CA . GLY A 1 89 ? 15.222 -0.011 -13.680 1.00 93.31 89 GLY A CA 1
ATOM 696 C C . GLY A 1 89 ? 14.581 -0.757 -12.509 1.00 93.31 89 GLY A C 1
ATOM 697 O O . GLY A 1 89 ? 15.291 -1.302 -11.664 1.00 93.31 89 GLY A O 1
ATOM 698 N N . VAL A 1 90 ? 13.248 -0.841 -12.471 1.00 94.88 90 VAL A N 1
ATOM 699 C CA . VAL A 1 90 ? 12.512 -1.610 -11.453 1.00 94.88 90 VAL A CA 1
ATOM 700 C C . VAL A 1 90 ? 12.835 -3.100 -11.565 1.00 94.88 90 VAL A C 1
ATOM 702 O O . VAL A 1 90 ? 13.127 -3.744 -10.558 1.00 94.88 90 VAL A O 1
ATOM 705 N N . ARG A 1 91 ? 12.856 -3.648 -12.785 1.00 95.38 91 ARG A N 1
ATOM 706 C CA . ARG A 1 91 ? 13.219 -5.048 -13.057 1.00 95.38 91 ARG A CA 1
ATOM 707 C C . ARG A 1 91 ? 14.628 -5.385 -12.587 1.00 95.38 91 ARG A C 1
ATOM 709 O O . ARG A 1 91 ? 14.805 -6.372 -11.873 1.00 95.38 91 ARG A O 1
ATOM 716 N N . ALA A 1 92 ? 15.600 -4.546 -12.943 1.00 94.50 92 ALA A N 1
ATOM 717 C CA . ALA A 1 92 ? 16.997 -4.712 -12.556 1.00 94.50 92 ALA A CA 1
ATOM 718 C C . ALA A 1 92 ? 17.198 -4.616 -11.037 1.00 94.50 92 ALA A C 1
ATOM 720 O O . ALA A 1 92 ? 18.015 -5.349 -10.482 1.00 94.50 92 ALA A O 1
ATOM 721 N N . ARG A 1 93 ? 16.449 -3.735 -10.361 1.00 95.06 93 ARG A N 1
ATOM 722 C CA . ARG A 1 93 ? 16.521 -3.571 -8.904 1.00 95.06 93 ARG A CA 1
ATOM 723 C C . ARG A 1 93 ? 15.895 -4.749 -8.159 1.00 95.06 93 ARG A C 1
ATOM 725 O O . ARG A 1 93 ? 16.484 -5.234 -7.197 1.00 95.06 93 ARG A O 1
ATOM 732 N N . ASP A 1 94 ? 14.706 -5.180 -8.573 1.00 96.00 94 ASP A N 1
ATOM 733 C CA . ASP A 1 94 ? 13.891 -6.087 -7.764 1.00 96.00 94 ASP A CA 1
ATOM 734 C C . ASP A 1 94 ? 14.119 -7.563 -8.108 1.00 96.00 94 ASP A C 1
ATOM 736 O O . ASP A 1 94 ? 14.272 -8.379 -7.199 1.00 96.00 94 ASP A O 1
ATOM 740 N N . GLY A 1 95 ? 14.111 -7.943 -9.394 1.00 95.94 95 GLY A N 1
ATOM 741 C CA . GLY A 1 95 ? 14.307 -9.328 -9.869 1.00 95.94 95 GLY A CA 1
ATOM 742 C C . GLY A 1 95 ? 13.300 -10.383 -9.361 1.00 95.94 95 GLY A C 1
ATOM 743 O O . GLY A 1 95 ? 13.366 -11.557 -9.735 1.00 95.94 95 GLY A O 1
ATOM 744 N N . LYS A 1 96 ? 12.358 -9.994 -8.501 1.00 96.50 96 LYS A N 1
ATOM 745 C CA . LYS A 1 96 ? 11.339 -10.836 -7.871 1.00 96.50 96 LYS A CA 1
ATOM 746 C C . LYS A 1 96 ? 10.071 -10.031 -7.625 1.00 96.50 96 LYS A C 1
ATOM 748 O O . LYS A 1 96 ? 10.119 -8.808 -7.542 1.00 96.50 96 LYS A O 1
ATOM 753 N N . CYS A 1 97 ? 8.955 -10.720 -7.432 1.00 96.56 97 CYS A N 1
ATOM 754 C CA . CYS A 1 97 ? 7.752 -10.096 -6.901 1.00 96.56 97 CYS A CA 1
ATOM 755 C C . CYS A 1 97 ? 8.016 -9.645 -5.461 1.00 96.56 97 CYS A C 1
ATOM 757 O O . CYS A 1 97 ? 8.307 -10.475 -4.598 1.00 96.56 97 CYS A O 1
ATOM 759 N N . VAL A 1 98 ? 7.926 -8.345 -5.181 1.00 95.00 98 VAL A N 1
ATOM 760 C CA . VAL A 1 98 ? 8.258 -7.813 -3.848 1.00 95.00 98 VAL A CA 1
ATOM 761 C C . VAL A 1 98 ? 7.244 -8.209 -2.773 1.00 95.00 98 VAL A C 1
ATOM 763 O O . VAL A 1 98 ? 7.599 -8.260 -1.601 1.00 95.00 98 VAL A O 1
ATOM 766 N N . PHE A 1 99 ? 6.004 -8.532 -3.155 1.00 91.50 99 PHE A N 1
ATOM 767 C CA . PHE A 1 99 ? 4.962 -8.936 -2.206 1.00 91.50 99 PHE A CA 1
ATOM 768 C C . PHE A 1 99 ? 5.054 -10.412 -1.826 1.00 91.50 99 PHE A C 1
ATOM 770 O O . PHE A 1 99 ? 4.898 -10.759 -0.659 1.00 91.50 99 PHE A O 1
ATOM 777 N N . THR A 1 100 ? 5.288 -11.289 -2.803 1.00 92.56 100 THR A N 1
ATOM 778 C CA . THR A 1 100 ? 5.305 -12.746 -2.585 1.00 92.56 100 THR A CA 1
ATOM 779 C C . THR A 1 100 ? 6.715 -13.292 -2.374 1.00 92.56 100 THR A C 1
ATOM 781 O O . THR A 1 100 ? 6.882 -14.410 -1.894 1.00 92.56 100 THR A O 1
ATOM 784 N N . GLY A 1 101 ? 7.742 -12.525 -2.750 1.00 94.50 101 GLY A N 1
ATOM 785 C CA . GLY A 1 101 ? 9.130 -12.970 -2.792 1.00 94.50 101 GLY A CA 1
ATOM 786 C C . GLY A 1 101 ? 9.455 -13.894 -3.970 1.00 94.50 101 GLY A C 1
ATOM 787 O O . GLY A 1 101 ? 10.594 -14.357 -4.058 1.00 94.50 101 GLY A O 1
ATOM 788 N N . LEU A 1 102 ? 8.505 -14.175 -4.874 1.00 96.69 102 LEU A N 1
ATOM 789 C CA . LEU A 1 102 ? 8.722 -15.092 -5.993 1.00 96.69 102 LEU A CA 1
ATOM 790 C C . LEU A 1 102 ? 9.769 -14.532 -6.963 1.00 96.69 102 LEU A C 1
ATOM 792 O O . LEU A 1 102 ? 9.538 -13.531 -7.639 1.00 96.69 102 LEU A O 1
ATOM 796 N N . VAL A 1 103 ? 10.920 -15.198 -7.039 1.00 97.50 103 VAL A N 1
ATOM 797 C CA . VAL A 1 103 ? 12.033 -14.812 -7.917 1.00 97.50 103 VAL A CA 1
ATOM 798 C C . VAL A 1 103 ? 11.716 -15.142 -9.373 1.00 97.50 103 VAL A C 1
ATOM 800 O O . VAL A 1 103 ? 11.334 -16.276 -9.683 1.00 97.50 103 VAL A O 1
ATOM 803 N N . ASN A 1 104 ? 11.947 -14.187 -10.281 1.00 97.00 104 ASN A N 1
ATOM 804 C CA . ASN A 1 104 ? 11.902 -14.460 -11.712 1.00 97.00 104 ASN A CA 1
ATOM 805 C C . ASN A 1 104 ? 13.183 -15.189 -12.143 1.00 97.00 104 ASN A C 1
ATOM 807 O O . ASN A 1 104 ? 14.215 -14.577 -12.406 1.00 97.00 104 ASN A O 1
ATOM 811 N N . LYS A 1 105 ? 13.109 -16.517 -12.251 1.00 96.19 105 LYS A N 1
ATOM 812 C CA . LYS A 1 105 ? 14.249 -17.359 -12.652 1.00 96.19 105 LYS A CA 1
ATOM 813 C C . LYS A 1 105 ? 14.738 -17.113 -14.082 1.00 96.19 105 LYS A C 1
ATOM 815 O O . LYS A 1 105 ? 15.821 -17.570 -14.414 1.00 96.19 105 LYS A O 1
ATOM 820 N N . LEU A 1 106 ? 13.952 -16.436 -14.919 1.00 95.88 106 LEU A N 1
ATOM 821 C CA . LEU A 1 106 ? 14.299 -16.146 -16.311 1.00 95.88 106 LEU A CA 1
ATOM 822 C C . LEU A 1 106 ? 14.732 -14.683 -16.520 1.00 95.88 106 LEU A C 1
ATOM 824 O O . LEU A 1 106 ? 14.922 -14.259 -17.658 1.00 95.88 106 LEU A O 1
ATOM 828 N N . ALA A 1 107 ? 14.929 -13.918 -15.438 1.00 94.06 107 ALA A N 1
ATOM 829 C CA . ALA A 1 107 ? 15.419 -12.541 -15.507 1.00 94.06 107 ALA A CA 1
ATOM 830 C C . ALA A 1 107 ? 16.798 -12.436 -16.188 1.00 94.06 107 ALA A C 1
ATOM 832 O O . ALA A 1 107 ? 17.063 -11.467 -16.890 1.00 94.06 107 ALA A O 1
ATOM 833 N N . GLU A 1 108 ? 17.658 -13.450 -16.034 1.00 92.75 108 GLU A N 1
ATOM 834 C CA . GLU A 1 108 ? 19.000 -13.491 -16.644 1.00 92.75 108 GLU A CA 1
ATOM 835 C C . GLU A 1 108 ? 18.989 -13.554 -18.180 1.00 92.75 108 GLU A C 1
ATOM 837 O O . GLU A 1 108 ? 19.961 -13.163 -18.821 1.00 92.75 108 GLU A O 1
ATOM 842 N N . VAL A 1 109 ? 17.885 -14.021 -18.771 1.00 94.50 109 VAL A N 1
ATOM 843 C CA . VAL A 1 109 ? 17.661 -14.052 -20.225 1.00 94.50 109 VAL A CA 1
ATOM 844 C C . VAL A 1 109 ? 16.643 -12.996 -20.667 1.00 94.50 109 VAL A C 1
ATOM 846 O O . VAL A 1 109 ? 16.019 -13.144 -21.715 1.00 94.50 109 VAL A O 1
ATOM 849 N N . ASP A 1 110 ? 16.460 -11.949 -19.855 1.00 91.81 110 ASP A N 1
ATOM 850 C CA . ASP A 1 110 ? 15.568 -10.811 -20.110 1.00 91.81 110 ASP A CA 1
ATOM 851 C C . ASP A 1 110 ? 14.097 -11.209 -20.358 1.00 91.81 110 ASP A C 1
ATOM 853 O O . ASP A 1 110 ? 13.340 -10.561 -21.081 1.00 91.81 110 ASP A O 1
ATOM 857 N N . TYR A 1 111 ? 13.663 -12.322 -19.758 1.00 93.81 111 TYR A N 1
ATOM 858 C CA . TYR A 1 111 ? 12.305 -12.825 -19.919 1.00 93.81 111 TYR A CA 1
ATOM 859 C C . TYR A 1 111 ? 11.440 -12.446 -18.715 1.00 93.81 111 TYR A C 1
ATOM 861 O O . TYR A 1 111 ? 11.511 -13.054 -17.644 1.00 93.81 111 TYR A O 1
ATOM 869 N N . TRP A 1 112 ? 10.579 -11.447 -18.911 1.00 93.00 112 TRP A N 1
ATOM 870 C CA . TRP A 1 112 ? 9.773 -10.825 -17.851 1.00 93.00 112 TRP A CA 1
ATOM 871 C C . TRP A 1 112 ? 8.277 -11.137 -17.921 1.00 93.00 112 TRP A C 1
ATOM 873 O O . TRP A 1 112 ? 7.485 -10.528 -17.207 1.00 93.00 112 TRP A O 1
ATOM 883 N N . VAL A 1 113 ? 7.850 -12.063 -18.784 1.00 91.25 113 VAL A N 1
ATOM 884 C CA . VAL A 1 113 ? 6.426 -12.419 -18.895 1.00 91.25 113 VAL A CA 1
ATOM 885 C C . VAL A 1 113 ? 5.896 -12.882 -17.535 1.00 91.25 113 VAL A C 1
ATOM 887 O O . VAL A 1 113 ? 6.472 -13.764 -16.903 1.00 91.25 113 VAL A O 1
ATOM 890 N N . GLY A 1 114 ? 4.782 -12.286 -17.102 1.00 92.38 114 GLY A N 1
ATOM 891 C CA . GLY A 1 114 ? 4.173 -12.543 -15.794 1.00 92.38 114 GLY A CA 1
ATOM 892 C C . GLY A 1 114 ? 4.700 -11.660 -14.659 1.00 92.38 114 GLY A C 1
ATOM 893 O O . GLY A 1 114 ? 4.111 -11.691 -13.582 1.00 92.38 114 GLY A O 1
ATOM 894 N N . PHE A 1 115 ? 5.734 -10.846 -14.900 1.00 95.44 115 PHE A N 1
ATOM 895 C CA . PHE A 1 115 ? 6.261 -9.852 -13.966 1.00 95.44 115 PHE A CA 1
ATOM 896 C C . PHE A 1 115 ? 6.128 -8.439 -14.536 1.00 95.44 115 PHE A C 1
ATOM 898 O O . PHE A 1 115 ? 6.478 -8.151 -15.683 1.00 95.44 115 PHE A O 1
ATOM 905 N N . GLU A 1 116 ? 5.626 -7.532 -13.714 1.00 94.25 116 GLU A N 1
ATOM 906 C CA . GLU A 1 116 ? 5.205 -6.207 -14.127 1.00 94.25 116 GLU A CA 1
ATOM 907 C C . GLU A 1 116 ? 5.720 -5.152 -13.151 1.00 94.25 116 GLU A C 1
ATOM 909 O O . GLU A 1 116 ? 5.568 -5.295 -11.938 1.00 94.25 116 GLU A O 1
ATOM 914 N N . ALA A 1 117 ? 6.339 -4.096 -13.682 1.00 93.25 117 ALA A N 1
ATOM 915 C CA . ALA A 1 117 ? 6.658 -2.921 -12.889 1.00 93.25 117 ALA A CA 1
ATOM 916 C C . ALA A 1 117 ? 5.363 -2.140 -12.631 1.00 93.25 117 ALA A C 1
ATOM 918 O O . ALA A 1 117 ? 4.613 -1.827 -13.561 1.00 93.25 117 ALA A O 1
ATOM 919 N N . ALA A 1 118 ? 5.104 -1.870 -11.359 1.00 91.94 118 ALA A N 1
ATOM 920 C CA . ALA A 1 118 ? 3.934 -1.170 -10.863 1.00 91.94 118 ALA A CA 1
ATOM 921 C C . ALA A 1 118 ? 4.378 0.145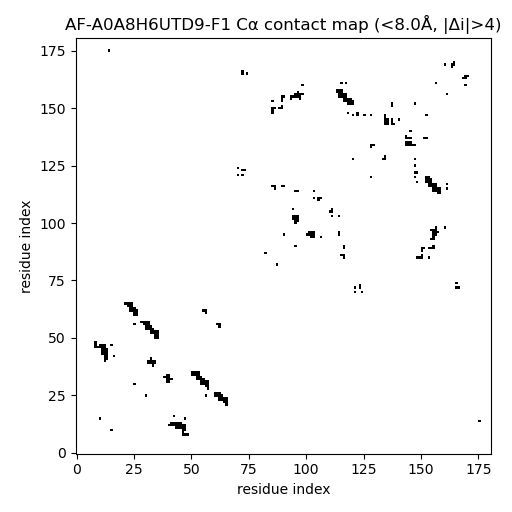 -10.229 1.00 91.94 118 ALA A C 1
ATOM 923 O O . ALA A 1 118 ? 5.317 0.149 -9.433 1.00 91.94 118 ALA A O 1
ATOM 924 N N . HIS A 1 119 ? 3.704 1.251 -10.547 1.00 90.56 119 HIS A N 1
ATOM 925 C CA . HIS A 1 119 ? 3.956 2.520 -9.865 1.00 90.56 119 HIS A CA 1
ATOM 926 C C . HIS A 1 119 ? 3.255 2.540 -8.494 1.00 90.56 119 HIS A C 1
ATOM 928 O O . HIS A 1 119 ? 2.093 2.143 -8.386 1.00 90.56 119 HIS A O 1
ATOM 934 N N . ILE A 1 120 ? 3.925 3.036 -7.450 1.00 89.56 120 ILE A N 1
ATOM 935 C CA . ILE A 1 120 ? 3.366 3.243 -6.100 1.00 89.56 120 ILE A CA 1
ATOM 936 C C . ILE A 1 120 ? 2.419 4.444 -6.110 1.00 89.56 120 ILE A C 1
ATOM 938 O O . ILE A 1 120 ? 1.288 4.346 -5.638 1.00 89.56 120 ILE A O 1
ATOM 942 N N . PHE A 1 121 ? 2.852 5.560 -6.689 1.00 87.56 121 PHE A N 1
ATOM 943 C CA . PHE A 1 121 ? 1.996 6.692 -7.006 1.00 87.56 121 PHE A CA 1
ATOM 944 C C . PHE A 1 121 ? 1.637 6.654 -8.496 1.00 87.56 121 PHE A C 1
ATOM 946 O O . PHE A 1 121 ? 2.550 6.611 -9.324 1.00 87.56 121 PHE A O 1
ATOM 953 N N . PRO A 1 122 ? 0.346 6.652 -8.864 1.00 86.06 122 PRO A N 1
ATOM 954 C CA . PRO A 1 122 ? -0.080 6.405 -10.238 1.00 86.06 122 PRO A CA 1
ATOM 955 C C . PRO A 1 122 ? 0.372 7.500 -11.202 1.00 86.06 122 PRO A C 1
ATOM 957 O O . PRO A 1 122 ? 0.191 8.692 -10.944 1.00 86.06 122 PRO A O 1
ATOM 960 N N . LEU A 1 123 ? 0.911 7.074 -12.344 1.00 84.44 123 LEU A N 1
ATOM 961 C CA . LEU A 1 123 ? 1.499 7.948 -13.357 1.00 84.44 123 LEU A CA 1
ATOM 962 C C . LEU A 1 123 ? 0.491 8.962 -13.921 1.00 84.44 123 LEU A C 1
ATOM 964 O O . LEU A 1 123 ? 0.842 10.106 -14.192 1.00 84.44 123 LEU A O 1
ATOM 968 N N . GLU A 1 124 ? -0.784 8.585 -14.033 1.00 83.62 124 GLU A N 1
ATOM 969 C CA . GLU A 1 124 ? -1.873 9.420 -14.563 1.00 83.62 124 GLU A CA 1
ATOM 970 C C . GLU A 1 124 ? -2.168 10.655 -13.695 1.00 83.62 124 GLU A C 1
ATOM 972 O O . GLU A 1 124 ? -3.024 11.476 -14.032 1.00 83.62 124 GLU A O 1
ATOM 977 N N . LYS A 1 125 ? -1.506 10.767 -12.542 1.00 85.38 125 LYS A N 1
ATOM 978 C CA . LYS A 1 125 ? -1.764 11.762 -11.500 1.00 85.38 125 LYS A CA 1
ATOM 979 C C . LYS A 1 125 ? -0.531 12.616 -11.224 1.00 85.38 125 LYS A C 1
ATOM 981 O O . LYS A 1 125 ? -0.418 13.215 -10.158 1.00 85.38 125 LYS A O 1
ATOM 986 N N . GLU A 1 126 ? 0.355 12.728 -12.211 1.00 86.69 126 GLU A N 1
ATOM 987 C CA . GLU A 1 126 ? 1.565 13.553 -12.162 1.00 86.69 126 GLU A CA 1
ATOM 988 C C . GLU A 1 126 ? 1.291 15.007 -11.752 1.00 86.69 126 GLU A C 1
ATOM 990 O O . GLU A 1 126 ? 2.042 15.574 -10.965 1.00 86.69 126 GLU A O 1
ATOM 995 N N . SER A 1 127 ? 0.180 15.608 -12.190 1.00 87.62 127 SER A N 1
ATOM 996 C CA . SER A 1 127 ? -0.176 16.965 -11.754 1.00 87.62 127 SER A CA 1
ATOM 997 C C . SER A 1 127 ? -0.375 17.058 -10.237 1.00 87.62 127 SER A C 1
ATOM 999 O O . SER A 1 127 ? 0.100 18.006 -9.620 1.00 87.62 127 SER A O 1
ATOM 1001 N N . TYR A 1 128 ? -1.027 16.058 -9.633 1.00 87.56 128 TYR A N 1
ATOM 1002 C CA . TYR A 1 128 ? -1.250 15.993 -8.186 1.00 87.56 128 TYR A CA 1
ATOM 1003 C C . TYR A 1 128 ? 0.059 15.735 -7.433 1.00 87.56 128 TYR A C 1
ATOM 1005 O O . TYR A 1 128 ? 0.299 16.352 -6.399 1.00 87.56 128 TYR A O 1
ATOM 1013 N N . TRP A 1 129 ? 0.922 14.872 -7.983 1.00 86.88 129 TRP A N 1
ATOM 1014 C CA . TRP A 1 129 ? 2.277 14.632 -7.476 1.00 86.88 129 TRP A CA 1
ATOM 1015 C C . TRP A 1 129 ? 3.097 15.923 -7.392 1.00 86.88 129 TRP A C 1
ATOM 1017 O O . TRP A 1 129 ? 3.710 16.196 -6.362 1.00 86.88 129 TRP A O 1
ATOM 1027 N N . ILE A 1 130 ? 3.079 16.727 -8.461 1.00 88.06 130 ILE A N 1
ATOM 1028 C CA . ILE A 1 130 ? 3.799 18.005 -8.529 1.00 88.06 130 ILE A CA 1
ATOM 1029 C C . ILE A 1 130 ? 3.197 19.019 -7.553 1.00 88.06 130 ILE A C 1
ATOM 1031 O O . ILE A 1 130 ? 3.937 19.646 -6.799 1.00 88.06 130 ILE A O 1
ATOM 1035 N N . GLU A 1 131 ? 1.870 19.175 -7.552 1.00 89.94 131 GLU A N 1
ATOM 1036 C CA . G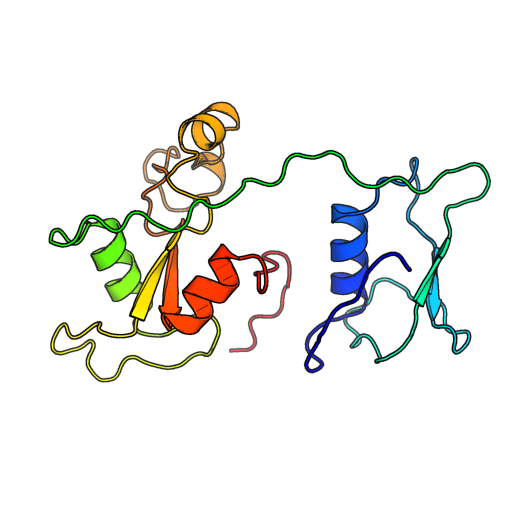LU A 1 131 ? 1.162 20.138 -6.697 1.00 89.94 131 GLU A CA 1
ATOM 1037 C C . GLU A 1 131 ? 1.445 19.919 -5.205 1.00 89.94 131 GLU A C 1
ATOM 1039 O O . GLU A 1 131 ? 1.611 20.885 -4.464 1.00 89.94 131 GLU A O 1
ATOM 1044 N N . HIS A 1 132 ? 1.552 18.658 -4.780 1.00 87.69 132 HIS A N 1
ATOM 1045 C CA . HIS A 1 132 ? 1.765 18.285 -3.379 1.00 87.69 132 HIS A CA 1
ATOM 1046 C C . HIS A 1 132 ? 3.234 18.013 -3.033 1.00 87.69 132 HIS A C 1
ATOM 1048 O O . HIS A 1 132 ? 3.523 17.571 -1.925 1.00 87.69 132 HIS A O 1
ATOM 1054 N N . GLY A 1 133 ? 4.168 18.261 -3.958 1.00 87.81 133 GLY A N 1
ATOM 1055 C CA . GLY A 1 133 ? 5.603 18.151 -3.689 1.00 87.81 133 GLY A CA 1
ATOM 1056 C C . GLY A 1 133 ? 6.092 16.735 -3.377 1.00 87.81 133 GLY A C 1
ATOM 1057 O O . GLY A 1 133 ? 7.152 16.582 -2.779 1.00 87.81 133 GLY A O 1
ATOM 1058 N N . PHE A 1 134 ? 5.375 15.687 -3.803 1.00 87.06 134 PHE A N 1
ATOM 1059 C CA . PHE A 1 134 ? 5.671 14.298 -3.415 1.00 87.06 134 PHE A CA 1
ATOM 1060 C C . PHE A 1 134 ? 7.036 13.775 -3.875 1.00 87.06 134 PHE A C 1
ATOM 1062 O O . PHE A 1 134 ? 7.520 12.764 -3.364 1.00 87.06 134 PHE A O 1
ATOM 1069 N N . SER A 1 135 ? 7.701 14.494 -4.778 1.00 84.50 135 SER A N 1
ATOM 1070 C CA . SER A 1 135 ? 9.102 14.271 -5.125 1.00 84.50 135 SER A CA 1
ATOM 1071 C C . SER A 1 135 ? 10.041 14.281 -3.915 1.00 84.50 135 SER A C 1
ATOM 1073 O O . SER A 1 135 ? 11.072 13.613 -3.961 1.00 84.50 135 SER A O 1
ATOM 1075 N N . GLU A 1 136 ? 9.693 14.995 -2.838 1.00 83.69 136 GLU A N 1
ATOM 1076 C CA . GLU A 1 136 ? 10.504 15.090 -1.617 1.00 83.69 136 GLU A CA 1
ATOM 1077 C C . GLU A 1 136 ? 10.612 13.768 -0.842 1.00 83.69 136 GLU A C 1
ATOM 1079 O O . GLU A 1 136 ? 11.577 13.554 -0.111 1.00 83.69 136 GLU A O 1
ATOM 1084 N N . PHE A 1 137 ? 9.658 12.849 -1.030 1.00 80.50 137 PHE A N 1
ATOM 1085 C CA . PHE A 1 137 ? 9.661 11.539 -0.373 1.00 80.50 137 PHE A CA 1
ATOM 1086 C C . PHE A 1 137 ? 10.597 10.526 -1.045 1.00 80.50 137 PHE A C 1
ATOM 1088 O O . PHE A 1 137 ? 10.773 9.412 -0.550 1.00 80.50 137 PHE A O 1
ATOM 1095 N N . ILE A 1 138 ? 11.218 10.896 -2.167 1.00 81.69 138 ILE A N 1
ATOM 1096 C CA . ILE A 1 138 ? 12.146 10.043 -2.903 1.00 81.69 138 ILE A CA 1
ATOM 1097 C C . ILE A 1 138 ? 13.584 10.388 -2.502 1.00 81.69 138 ILE A C 1
ATOM 1099 O O . ILE A 1 138 ? 14.133 11.418 -2.888 1.00 81.69 138 ILE A O 1
ATOM 1103 N N . THR A 1 139 ? 14.215 9.500 -1.736 1.00 72.50 139 THR A N 1
ATOM 1104 C CA . THR A 1 139 ? 15.460 9.795 -1.007 1.00 72.50 139 THR A CA 1
ATOM 1105 C C . THR A 1 139 ? 16.722 9.802 -1.872 1.00 72.50 139 THR A C 1
ATOM 1107 O O . THR A 1 139 ? 17.648 10.546 -1.565 1.00 72.50 139 THR A O 1
ATOM 1110 N N . ASN A 1 140 ? 16.769 9.035 -2.968 1.00 65.25 140 ASN A N 1
ATOM 1111 C CA . ASN A 1 140 ? 17.950 8.971 -3.853 1.00 65.25 140 ASN A CA 1
ATOM 1112 C C . ASN A 1 140 ? 17.812 9.777 -5.160 1.00 65.25 140 ASN A C 1
ATOM 1114 O O . ASN A 1 1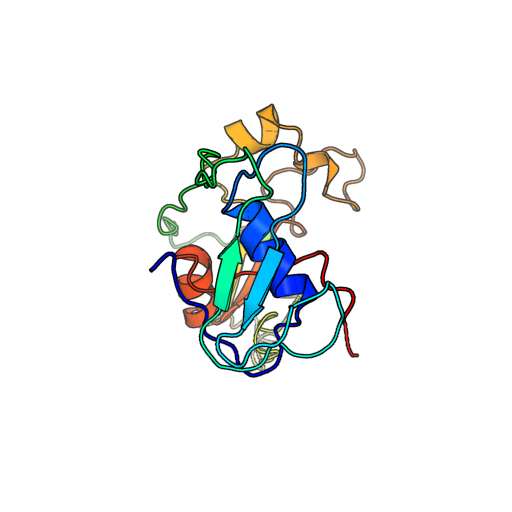40 ? 18.261 9.321 -6.209 1.00 65.25 140 ASN A O 1
ATOM 1118 N N . ALA A 1 141 ? 17.144 10.931 -5.144 1.00 62.19 141 ALA A N 1
ATOM 1119 C CA . ALA A 1 141 ? 17.195 11.854 -6.278 1.00 62.19 141 ALA A CA 1
ATOM 1120 C C . ALA A 1 141 ? 18.313 12.878 -6.065 1.00 62.19 141 ALA A C 1
ATOM 1122 O O . ALA A 1 141 ? 18.244 13.668 -5.127 1.00 62.19 141 ALA A O 1
ATOM 1123 N N . ASP A 1 142 ? 19.303 12.901 -6.962 1.00 53.25 142 ASP A N 1
ATOM 1124 C CA . ASP A 1 142 ? 20.476 13.795 -6.895 1.00 53.25 142 ASP A CA 1
ATOM 1125 C C . ASP A 1 142 ? 20.114 15.290 -6.761 1.00 53.25 142 ASP A C 1
ATOM 1127 O O . ASP A 1 142 ? 20.927 16.101 -6.323 1.00 53.25 142 ASP A O 1
ATOM 1131 N N . SER A 1 143 ? 18.886 15.664 -7.129 1.00 57.59 143 SER A N 1
ATOM 1132 C CA . SER A 1 143 ? 18.356 17.029 -7.098 1.00 57.59 143 SER A CA 1
ATOM 1133 C C . SER A 1 143 ? 17.244 17.264 -6.065 1.00 57.59 143 SER A C 1
ATOM 1135 O O . SER A 1 143 ? 16.698 18.365 -6.022 1.00 57.59 143 SER A O 1
ATOM 1137 N N . GLY A 1 144 ? 16.847 16.252 -5.279 1.00 56.75 144 GLY A N 1
ATOM 1138 C CA . GLY A 1 144 ? 15.671 16.319 -4.393 1.00 56.75 144 GLY A CA 1
ATOM 1139 C C . GLY A 1 144 ? 14.325 16.454 -5.124 1.00 56.75 144 GLY A C 1
ATOM 1140 O O . GLY A 1 144 ? 13.288 16.604 -4.487 1.00 56.75 144 GLY A O 1
ATOM 1141 N N . ASN A 1 145 ? 14.330 16.400 -6.460 1.00 63.22 145 ASN A N 1
ATOM 1142 C CA . ASN A 1 145 ? 13.141 16.482 -7.299 1.00 63.22 145 ASN A CA 1
ATOM 1143 C C . ASN A 1 145 ? 13.065 15.240 -8.192 1.00 63.22 145 ASN A C 1
ATOM 1145 O O . ASN A 1 145 ? 13.447 15.260 -9.365 1.00 63.22 145 ASN A O 1
ATOM 1149 N N . ALA A 1 146 ? 12.649 14.124 -7.598 1.00 74.75 146 ALA A N 1
ATOM 1150 C CA . ALA A 1 146 ? 12.453 12.893 -8.340 1.00 74.75 146 ALA A CA 1
ATOM 1151 C C . ALA A 1 146 ? 11.220 13.000 -9.252 1.00 74.75 146 ALA A C 1
ATOM 1153 O O . ALA A 1 146 ? 10.137 13.352 -8.768 1.00 74.75 146 ALA A O 1
ATOM 1154 N N . PRO A 1 147 ? 11.336 12.642 -10.542 1.00 83.88 147 PRO A N 1
ATOM 1155 C CA . PRO A 1 147 ? 10.170 12.536 -11.404 1.00 83.88 147 PRO A CA 1
ATOM 1156 C C . PRO A 1 147 ? 9.248 11.415 -10.913 1.00 83.88 147 PRO A C 1
ATOM 1158 O O . PRO A 1 147 ? 9.698 10.453 -10.286 1.00 83.88 147 PRO A O 1
ATOM 1161 N N . ILE A 1 148 ? 7.966 11.489 -11.272 1.00 85.69 148 ILE A N 1
ATOM 1162 C CA . ILE A 1 148 ? 6.988 10.433 -10.972 1.00 85.69 148 ILE A CA 1
ATOM 1163 C C . ILE A 1 148 ? 7.397 9.065 -11.553 1.00 85.69 148 ILE A C 1
ATOM 1165 O O . ILE A 1 148 ? 7.064 8.029 -10.988 1.00 85.69 148 ILE A O 1
ATOM 1169 N N . GLN A 1 149 ? 8.186 9.052 -12.633 1.00 87.25 149 GLN A N 1
ATOM 1170 C CA . GLN A 1 149 ? 8.779 7.843 -13.223 1.00 87.25 149 GLN A CA 1
ATOM 1171 C C . GLN A 1 149 ? 10.082 7.390 -12.540 1.00 87.25 149 GLN A C 1
ATOM 1173 O O . GLN A 1 149 ? 10.842 6.597 -13.094 1.00 87.25 149 GLN A O 1
ATOM 1178 N N . SER A 1 150 ? 10.398 7.899 -11.349 1.00 89.06 150 SER A N 1
ATOM 1179 C CA . SER A 1 150 ? 11.531 7.400 -10.572 1.00 89.06 150 SER A CA 1
ATOM 1180 C C . SER A 1 150 ? 11.354 5.914 -10.269 1.00 89.06 150 SER A C 1
ATOM 1182 O O . SER A 1 150 ? 10.286 5.489 -9.835 1.00 89.06 150 SER A O 1
ATOM 1184 N N . ILE A 1 151 ? 12.429 5.133 -10.400 1.00 91.00 151 ILE A N 1
ATOM 1185 C CA . ILE A 1 151 ? 12.458 3.703 -10.040 1.00 91.00 151 ILE A CA 1
ATOM 1186 C C . ILE A 1 151 ? 11.985 3.489 -8.588 1.00 91.00 151 ILE A C 1
ATOM 1188 O O . ILE A 1 151 ? 11.373 2.475 -8.264 1.00 91.00 151 ILE A O 1
ATOM 1192 N N . GLN A 1 152 ? 12.234 4.453 -7.695 1.00 88.81 152 GLN A N 1
ATOM 1193 C CA . GLN A 1 152 ? 11.789 4.410 -6.294 1.00 88.81 152 GLN A CA 1
ATOM 1194 C C . GLN A 1 152 ? 10.273 4.565 -6.126 1.00 88.81 152 GLN A C 1
ATOM 1196 O O . GLN A 1 152 ? 9.732 4.075 -5.142 1.00 88.81 152 GLN A O 1
ATOM 1201 N N . ASN A 1 153 ? 9.581 5.171 -7.093 1.00 89.88 153 ASN A N 1
ATOM 1202 C CA . ASN A 1 153 ? 8.120 5.212 -7.145 1.00 89.88 153 ASN A CA 1
ATOM 1203 C C . ASN A 1 153 ? 7.535 3.927 -7.762 1.00 89.88 153 ASN A C 1
ATOM 1205 O O . ASN A 1 153 ? 6.419 3.927 -8.270 1.00 89.88 153 ASN A O 1
ATOM 1209 N N . GLY A 1 154 ? 8.272 2.819 -7.760 1.00 91.44 154 GLY A N 1
ATOM 1210 C CA . GLY A 1 154 ? 7.787 1.570 -8.316 1.00 91.44 154 GLY A CA 1
ATOM 1211 C C . GLY A 1 154 ? 8.329 0.342 -7.624 1.00 91.44 154 GLY A C 1
ATOM 1212 O O . GLY A 1 154 ? 9.311 0.404 -6.882 1.00 91.44 154 GLY A O 1
ATOM 1213 N N . PHE A 1 155 ? 7.686 -0.784 -7.897 1.00 94.25 155 PHE A N 1
ATOM 1214 C CA . PHE A 1 155 ? 8.149 -2.110 -7.516 1.00 94.25 155 PHE A CA 1
ATOM 1215 C C . PHE A 1 155 ? 7.737 -3.165 -8.547 1.00 94.25 155 PHE A C 1
ATOM 1217 O O . PHE A 1 155 ? 6.816 -2.958 -9.339 1.00 94.25 155 PHE A O 1
ATOM 1224 N N . LEU A 1 156 ? 8.426 -4.302 -8.549 1.00 96.62 156 LEU A N 1
ATOM 1225 C CA . LEU A 1 156 ? 8.126 -5.429 -9.423 1.00 96.62 156 LEU A CA 1
ATOM 1226 C C . LEU A 1 156 ? 7.133 -6.381 -8.750 1.00 96.62 156 LEU A C 1
ATOM 1228 O O . LEU A 1 156 ? 7.373 -6.864 -7.642 1.00 96.62 156 LEU A O 1
ATOM 1232 N N . LEU A 1 157 ? 6.039 -6.700 -9.439 1.00 96.38 157 LEU A N 1
ATOM 1233 C CA . LEU A 1 157 ? 5.024 -7.648 -8.983 1.00 96.38 157 LEU A CA 1
ATOM 1234 C C . LEU A 1 157 ? 4.777 -8.750 -10.006 1.00 96.38 157 LEU A C 1
ATOM 1236 O O . LEU A 1 157 ? 4.959 -8.564 -11.205 1.00 96.38 157 LEU A O 1
ATOM 1240 N N . GLU A 1 158 ? 4.282 -9.889 -9.534 1.00 96.38 158 GLU A N 1
ATOM 1241 C CA . GLU A 1 158 ? 3.546 -10.808 -10.401 1.00 96.38 158 GLU A CA 1
ATOM 1242 C C . GLU A 1 158 ? 2.308 -10.104 -10.971 1.00 96.38 158 GLU A C 1
ATOM 1244 O O . GLU A 1 158 ? 1.631 -9.360 -10.260 1.00 96.38 158 GLU A O 1
ATOM 1249 N N . ALA A 1 159 ? 1.960 -10.377 -12.229 1.00 93.62 159 ALA A N 1
ATOM 1250 C CA . ALA A 1 159 ? 0.855 -9.711 -12.924 1.00 93.62 159 ALA A CA 1
ATOM 1251 C C . ALA A 1 159 ? -0.491 -9.809 -12.174 1.00 93.62 159 ALA A C 1
ATOM 1253 O O . ALA A 1 159 ? -1.302 -8.886 -12.227 1.00 93.62 159 ALA A O 1
ATOM 1254 N N . GLY A 1 160 ? -0.735 -10.909 -11.452 1.00 92.94 160 GLY A N 1
ATOM 1255 C CA . GLY A 1 160 ? -1.920 -11.054 -10.600 1.00 92.94 160 GLY A CA 1
ATOM 1256 C C . GLY A 1 160 ? -1.882 -10.144 -9.368 1.00 92.94 160 GLY A C 1
ATOM 1257 O O . GLY A 1 160 ? -2.867 -9.480 -9.061 1.00 92.94 160 GLY A O 1
ATOM 1258 N N . SER A 1 161 ? -0.736 -10.059 -8.686 1.00 94.06 161 SER A N 1
ATOM 1259 C CA . SER A 1 161 ? -0.548 -9.134 -7.562 1.00 94.06 161 SER A CA 1
ATOM 1260 C C . SER A 1 161 ? -0.618 -7.676 -8.008 1.00 94.06 161 SER A C 1
ATOM 1262 O O . SER A 1 161 ? -1.158 -6.857 -7.276 1.00 94.06 161 SER A O 1
ATOM 1264 N N . HIS A 1 162 ? -0.122 -7.354 -9.205 1.00 92.19 162 HIS A N 1
ATOM 1265 C CA . HIS A 1 162 ? -0.225 -6.011 -9.770 1.00 92.19 162 HIS A CA 1
ATOM 1266 C C . HIS A 1 162 ? -1.682 -5.592 -9.969 1.00 92.19 162 HIS A C 1
ATOM 1268 O O . HIS A 1 162 ? -2.064 -4.527 -9.502 1.00 92.19 162 HIS A O 1
ATOM 1274 N N . GLN A 1 163 ? -2.518 -6.460 -10.548 1.00 90.50 163 GLN A N 1
ATOM 1275 C CA . GLN A 1 163 ? -3.956 -6.198 -10.687 1.00 90.50 163 GLN A CA 1
ATOM 1276 C C . GLN A 1 163 ? -4.635 -5.971 -9.331 1.00 90.50 163 GLN A C 1
ATOM 1278 O O . GLN A 1 163 ? -5.382 -5.014 -9.168 1.00 90.50 163 GLN A O 1
ATOM 1283 N N . LEU A 1 164 ? -4.331 -6.804 -8.329 1.00 91.62 164 LEU A N 1
ATOM 1284 C CA . LEU A 1 164 ? -4.871 -6.624 -6.976 1.00 91.62 164 LEU A CA 1
ATOM 1285 C C . LEU A 1 164 ? -4.408 -5.311 -6.327 1.00 91.62 164 LEU A C 1
ATOM 1287 O O . LEU A 1 164 ? -5.158 -4.715 -5.555 1.00 91.62 164 LEU A O 1
ATOM 1291 N N . PHE A 1 165 ? -3.172 -4.887 -6.593 1.00 90.44 165 PHE A N 1
ATOM 1292 C CA . PHE A 1 165 ? -2.635 -3.625 -6.092 1.00 90.44 165 PHE A CA 1
ATOM 1293 C C . PHE A 1 165 ? -3.310 -2.426 -6.768 1.00 90.44 165 PHE A C 1
ATOM 1295 O O . PHE A 1 165 ? -3.701 -1.483 -6.084 1.00 90.44 165 PHE A O 1
ATOM 1302 N N . ASP A 1 166 ? -3.518 -2.491 -8.084 1.00 87.19 166 ASP A N 1
ATOM 1303 C CA . ASP A 1 166 ? -4.204 -1.438 -8.832 1.00 87.19 166 ASP A CA 1
ATOM 1304 C C . ASP A 1 166 ? -5.679 -1.289 -8.429 1.00 87.19 166 ASP A C 1
ATOM 1306 O O . ASP A 1 166 ? -6.183 -0.168 -8.344 1.00 87.19 166 ASP A O 1
ATOM 1310 N N . ASP A 1 167 ? -6.338 -2.399 -8.089 1.00 87.00 167 ASP A N 1
ATOM 1311 C CA . ASP A 1 167 ? -7.720 -2.434 -7.596 1.00 87.00 167 ASP A CA 1
ATOM 1312 C C . ASP A 1 167 ? -7.851 -2.095 -6.098 1.00 87.00 167 ASP A C 1
ATOM 1314 O O . ASP A 1 167 ? -8.945 -2.186 -5.535 1.00 87.00 167 ASP A O 1
ATOM 1318 N N . TYR A 1 168 ? -6.758 -1.722 -5.420 1.00 85.69 168 TYR A N 1
ATOM 1319 C CA . TYR A 1 168 ? -6.715 -1.461 -3.973 1.00 85.69 168 TYR A CA 1
ATOM 1320 C C . TYR A 1 168 ? -7.130 -2.652 -3.090 1.00 85.69 168 TYR A C 1
ATOM 1322 O O . TYR A 1 168 ? -7.413 -2.486 -1.901 1.00 85.69 168 TYR A O 1
ATOM 1330 N N . ALA A 1 169 ? -7.134 -3.871 -3.635 1.00 87.12 169 ALA A N 1
ATOM 1331 C CA . ALA A 1 169 ? -7.415 -5.090 -2.882 1.00 87.12 169 ALA A CA 1
ATOM 1332 C C . ALA A 1 169 ? -6.250 -5.478 -1.954 1.00 87.12 169 ALA A C 1
ATOM 1334 O O . ALA A 1 169 ? -6.457 -6.148 -0.940 1.00 87.12 169 ALA A O 1
ATOM 1335 N N . ILE A 1 170 ? -5.030 -5.049 -2.290 1.00 86.88 170 ILE A N 1
ATOM 1336 C CA . ILE A 1 170 ? -3.828 -5.177 -1.461 1.00 86.88 170 ILE A CA 1
ATOM 1337 C C . ILE A 1 170 ? -3.042 -3.861 -1.461 1.00 86.88 170 ILE A C 1
ATOM 1339 O O . ILE A 1 170 ? -3.099 -3.096 -2.418 1.00 86.88 170 ILE A O 1
ATOM 1343 N N . SER A 1 171 ? -2.295 -3.595 -0.388 1.00 85.62 171 SER A N 1
ATOM 1344 C CA . SER A 1 171 ? -1.461 -2.396 -0.249 1.00 85.62 171 SER A CA 1
ATOM 1345 C C . SER A 1 171 ? -0.283 -2.656 0.696 1.00 85.62 171 SER A C 1
ATOM 1347 O O . SER A 1 171 ? -0.211 -3.706 1.339 1.00 85.62 171 SER A O 1
ATOM 1349 N N . VAL A 1 172 ? 0.639 -1.699 0.785 1.00 82.94 172 VAL A N 1
ATOM 1350 C CA . VAL A 1 172 ? 1.805 -1.723 1.676 1.00 82.94 172 VAL A CA 1
ATOM 1351 C C . VAL A 1 172 ? 1.638 -0.648 2.741 1.00 82.94 172 VAL A C 1
ATOM 1353 O O . VAL A 1 172 ? 1.290 0.486 2.431 1.00 82.94 172 VAL A O 1
ATOM 1356 N N . ASN A 1 173 ? 1.921 -0.997 3.996 1.00 79.44 173 ASN A N 1
ATOM 1357 C CA . ASN A 1 173 ? 2.070 -0.019 5.068 1.00 79.44 173 ASN A CA 1
ATOM 1358 C C . ASN A 1 173 ? 3.568 0.313 5.236 1.00 79.44 173 ASN A C 1
ATOM 1360 O O . ASN A 1 173 ? 4.291 -0.534 5.768 1.00 79.44 173 ASN A O 1
ATOM 1364 N N . PRO A 1 174 ? 4.046 1.493 4.792 1.00 73.88 174 PRO A N 1
ATOM 1365 C CA . PRO A 1 174 ? 5.465 1.847 4.857 1.00 73.88 174 PRO A CA 1
ATOM 1366 C C . PRO A 1 174 ? 5.973 2.050 6.293 1.00 73.88 174 PRO A C 1
ATOM 1368 O O . PRO A 1 174 ? 7.171 1.925 6.533 1.00 73.88 174 PRO A O 1
ATOM 1371 N N . ASP A 1 175 ? 5.080 2.290 7.257 1.00 72.00 175 ASP A N 1
ATOM 1372 C CA . ASP A 1 175 ? 5.433 2.499 8.667 1.00 72.00 175 ASP A CA 1
ATOM 1373 C C . ASP A 1 175 ? 5.594 1.184 9.445 1.00 72.00 175 ASP A C 1
ATOM 1375 O O . ASP A 1 175 ? 5.951 1.176 10.629 1.00 72.00 175 ASP A O 1
ATOM 1379 N N . ALA A 1 176 ? 5.314 0.042 8.809 1.00 68.56 176 ALA A N 1
ATOM 1380 C CA . ALA A 1 176 ? 5.505 -1.260 9.422 1.00 68.56 176 ALA A CA 1
ATOM 1381 C C . ALA A 1 176 ? 7.009 -1.541 9.590 1.00 68.56 176 ALA A C 1
ATOM 1383 O O . ALA A 1 176 ? 7.705 -1.926 8.655 1.00 68.56 176 ALA A O 1
ATOM 1384 N N . SER A 1 177 ? 7.511 -1.396 10.816 1.00 59.94 177 SER A N 1
ATOM 1385 C CA . SER A 1 177 ? 8.922 -1.561 11.199 1.00 59.94 177 SER A CA 1
ATOM 1386 C C . SER A 1 177 ? 9.424 -3.019 11.223 1.00 59.94 177 SER A C 1
ATOM 1388 O O . SER A 1 177 ? 10.264 -3.384 12.043 1.00 59.94 177 SER A O 1
ATOM 1390 N N . GLY A 1 178 ? 8.919 -3.873 10.332 1.00 50.59 178 GLY A N 1
ATOM 1391 C CA . GLY A 1 178 ? 9.126 -5.321 10.352 1.00 50.59 178 GLY A CA 1
ATOM 1392 C C . GLY A 1 178 ? 9.677 -5.892 9.051 1.00 50.59 178 GLY A C 1
ATOM 1393 O O . GLY A 1 178 ? 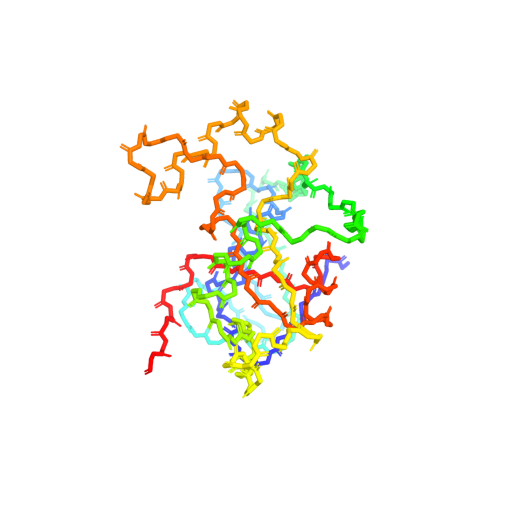9.068 -6.799 8.493 1.00 50.59 178 GLY A O 1
ATOM 1394 N N . PHE A 1 179 ? 10.830 -5.417 8.572 1.00 37.03 179 PHE A N 1
ATOM 1395 C CA . PHE A 1 179 ? 11.632 -6.232 7.657 1.00 37.03 179 PHE A CA 1
ATOM 1396 C C . PHE A 1 179 ? 12.328 -7.319 8.482 1.00 37.03 179 PHE A C 1
ATOM 1398 O O . PHE A 1 179 ? 13.422 -7.118 9.002 1.00 37.03 179 PHE A O 1
ATOM 1405 N N . TYR A 1 180 ? 11.669 -8.465 8.643 1.00 33.31 180 TYR A N 1
ATOM 1406 C CA . TYR A 1 180 ? 12.375 -9.689 9.003 1.00 33.31 180 TYR A CA 1
ATOM 1407 C C . TYR A 1 180 ? 13.160 -10.134 7.765 1.00 33.31 180 TYR A C 1
ATOM 1409 O O . TYR A 1 180 ? 12.577 -10.635 6.804 1.00 33.31 180 TYR A O 1
ATOM 1417 N N . THR A 1 181 ? 14.463 -9.859 7.769 1.00 33.53 181 THR A N 1
ATOM 1418 C CA . THR A 1 181 ? 15.451 -10.542 6.920 1.00 33.53 181 THR A CA 1
ATOM 1419 C C . THR A 1 181 ? 15.675 -11.964 7.402 1.00 33.53 181 THR A C 1
ATOM 1421 O O . THR A 1 181 ? 15.780 -12.122 8.642 1.00 33.53 181 THR A O 1
#

Mean predicted aligned error: 7.66 Å

Radius of gyration: 19.48 Å; Cα contacts (8 Å, |Δi|>4): 204; chains: 1; bounding box: 42×38×54 Å

Secondary structure (DSSP, 8-state):
-------SS--BHHHHHHHHHHHEEETTSPPEEEETTSPEE-S-SSBPPSS-EEEEPPTT--EEE--PPP-PPPPP---TT---HHHHHHHHHH-B-TTT--B-TTGGGT--TTEEEEESS-GGGHHHHHHTTGGGG-TT-TTS---TT-GGGEEEEEHHHHHHHHTTSS---TT------

Nearest PDB structures (foldseek):
  5y1a-assembly1_A  TM=3.940E-01  e=2.750E+00  Porphyromonas gingivalis
  4gio-assembly2_B  TM=2.843E-01  e=3.572E+00  Campylobacter jejuni subsp. jejuni NCTC 11168 = ATCC 700819
  5t99-assembly2_B  TM=2.853E-01  e=7.328E+00  Bacteroides uniformis

InterPro domains:
  IPR003615 HNH nuclease [PF13391] (97-173)
  IPR057203 Domain of unknown function DUF7881 [PF25324] (1-57)

Foldseek 3Di:
DLDDDDDPQQQALQNVQVVCVQFKDKDPDGKFKAFPVGDTGDRDRGTDDDGDIDIHHDPPIDIDTDPPDDDQFDDDPPPPDDDDPLFVLQCVVAQAAPVPRHHDPCVVVVDQVQKGKAFQDHPVCQVVCVVVLVLCVDDPDPVSRDHSSPNSRIHMHGPVVRVCVNVVVDDDDPPPPDPPD

pLDDT: mean 84.24, std 13.28, range [33.31, 97.5]